Protein AF-A0A0D0CMT5-F1 (afdb_monomer_lite)

Secondary structure (DSSP, 8-state):
--------TTS----TTTTSTTS-PPPHHHHHHIIIIITTTHHHHHHHH---THHHHHHHHHHHHHHHHHHHHHHHHHHHHHHHHHHHHHHHH-HHHHHHHHHHHHHHHHHHHHHHHHHHHHHHHHHHHHHHHHHHHHHHHHHHHHHT-------S--SSSTTSS---TT-TTTSPPPTTHHHHHHHHHHHHHHHT-SS--HHHHHHHHHHHHHHHHHHHHHH-GGG--HHHHHHTTHHHHHHHH-SHHHH-SHHHHHHHHHHHHS--TT--SSHHHHHHHHHHHHHHHH-

pLDDT: mean 73.84, std 17.84, range [27.89, 95.69]

Organism: NCBI:txid930991

Sequence (291 aa):
LPSQFIIPGTCGKLPTDIGMPSGGPLTADQWLLLSTVYCPIIPQLWSQCLSSIESQQILTDQVKFISHQEADKTALTEKKAADAHALKIARAQGKEALAAKKAWIAQEKVTAAELKKAEKFRLNSAKQTEKARITAEKKALKAQATEQKWIPEIDDTIKDVQALEDMDGHEELKFTLHPDDPAHFLKLSSALRLLIKHTITDVDIEEADQLIRESCTGLIKLYGLSCIKPNHHYTTHTTTFVHNFGPLHDFWTFLFERLNKVLKLFKTNNHSGGELETTFFCEFHHMCQSS

Foldseek 3Di:
DPPPDDDPPPQDDADPQVPHPPPPDDALSNVVCCQAPVLLCVLVVVVVVPPDPVQPVLLVVVLVVLVVVVVVVVVVVVVVVVLVVCLVVLVVVHDVSNVVSVVVVVVVVVVVVVVVVVVVVVVVVVVVVVLVVVVVVVVVVVVVVVVPDDDDDDDDDDPPPVVVPPPDPDCSNPDRDNPCLSVLSNLQSQLSNQLQDPAHDPVSLVSSLVSLVVSVVVCCVRNNPVVDDVVSVVSNCSSVCCVVPNGCVRDPCSVVSVVVVVVVPDDCVPVDDCPVVVVVVVVVVVVVVVD

Structure (mmCIF, N/CA/C/O backbone):
data_AF-A0A0D0CMT5-F1
#
_entry.id   AF-A0A0D0CMT5-F1
#
loop_
_atom_site.group_PDB
_atom_site.id
_atom_site.type_symbol
_atom_site.label_atom_id
_atom_site.label_alt_id
_atom_site.label_comp_id
_atom_site.label_asym_id
_atom_site.label_entity_id
_atom_site.label_seq_id
_atom_site.pdbx_PDB_ins_code
_atom_site.Cartn_x
_atom_site.Cartn_y
_atom_site.Cartn_z
_atom_site.occupancy
_atom_site.B_iso_or_equiv
_atom_site.auth_seq_id
_atom_site.auth_comp_id
_atom_site.auth_asym_id
_atom_site.auth_atom_id
_atom_site.pdbx_PDB_model_num
ATOM 1 N N . LEU A 1 1 ? -11.422 27.860 18.873 1.00 30.39 1 LEU A N 1
ATOM 2 C CA . LEU A 1 1 ? -11.101 27.149 20.132 1.00 30.39 1 LEU A CA 1
ATOM 3 C C . LEU A 1 1 ? -10.468 25.823 19.743 1.00 30.39 1 LEU A C 1
ATOM 5 O O . LEU A 1 1 ? -11.126 25.102 19.000 1.00 30.39 1 LEU A O 1
ATOM 9 N N . PRO A 1 2 ? -9.217 25.522 20.126 1.00 36.66 2 PRO A N 1
ATOM 10 C CA . PRO A 1 2 ? -8.644 24.216 19.839 1.00 36.66 2 PRO A CA 1
ATOM 11 C C . PRO A 1 2 ? -9.431 23.197 20.662 1.00 36.66 2 PRO A C 1
ATOM 13 O O . PRO A 1 2 ? -9.386 23.205 21.890 1.00 36.66 2 PRO A O 1
ATOM 16 N N . SER A 1 3 ? -10.232 22.376 19.990 1.00 41.03 3 SER A N 1
ATOM 17 C CA . SER A 1 3 ? -10.863 21.218 20.608 1.00 41.03 3 SER A CA 1
ATOM 18 C C . SER A 1 3 ? -9.740 20.295 21.063 1.00 41.03 3 SER A C 1
ATOM 20 O O . SER A 1 3 ? -9.105 19.638 20.240 1.00 41.03 3 SER A O 1
ATOM 22 N N . GLN A 1 4 ? -9.445 20.314 22.361 1.00 48.53 4 GLN A N 1
ATOM 23 C CA . GLN A 1 4 ? -8.469 19.433 22.982 1.00 48.53 4 GLN A CA 1
ATOM 24 C C . GLN A 1 4 ? -8.944 17.999 22.729 1.00 48.53 4 GLN A C 1
ATOM 26 O O . GLN A 1 4 ? -9.945 17.553 23.287 1.00 48.53 4 GLN A O 1
ATOM 31 N N . PHE A 1 5 ? -8.301 17.317 21.785 1.00 58.53 5 PHE A N 1
ATOM 32 C CA . PHE A 1 5 ? -8.670 15.962 21.409 1.00 58.53 5 PHE A CA 1
ATOM 33 C C . PHE A 1 5 ? -8.221 15.017 22.523 1.00 58.53 5 PHE A C 1
ATOM 35 O O . PHE A 1 5 ? -7.027 14.795 22.723 1.00 58.53 5 PHE A O 1
ATOM 42 N N . ILE A 1 6 ? -9.184 14.499 23.282 1.00 60.84 6 ILE A N 1
ATOM 43 C CA . ILE A 1 6 ? -8.932 13.544 24.357 1.00 60.84 6 ILE A CA 1
ATOM 44 C C . ILE A 1 6 ? -9.143 12.149 23.784 1.00 60.84 6 ILE A C 1
ATOM 46 O O . ILE A 1 6 ? -10.266 11.747 23.485 1.00 60.84 6 ILE A O 1
ATOM 50 N N . ILE A 1 7 ? -8.050 11.405 23.639 1.00 61.12 7 ILE A N 1
ATOM 51 C CA . ILE A 1 7 ? -8.112 9.985 23.302 1.00 61.12 7 ILE A CA 1
ATOM 52 C C . ILE A 1 7 ? -8.673 9.246 24.520 1.00 61.12 7 ILE A C 1
ATOM 54 O O . ILE A 1 7 ? -8.128 9.411 25.617 1.00 61.12 7 ILE A O 1
ATOM 58 N N . PRO A 1 8 ? -9.731 8.431 24.366 1.00 62.81 8 PRO A N 1
ATOM 59 C CA . PRO A 1 8 ? -10.243 7.619 25.460 1.00 62.81 8 PRO A CA 1
ATOM 60 C C . PRO A 1 8 ? -9.129 6.756 26.060 1.00 62.81 8 PRO A C 1
ATOM 62 O O . PRO A 1 8 ? -8.397 6.092 25.329 1.00 62.81 8 PRO A O 1
ATOM 65 N N . GLY A 1 9 ? -9.011 6.719 27.391 1.00 59.00 9 GLY A N 1
ATOM 66 C CA . GLY A 1 9 ? -7.967 5.944 28.083 1.00 59.00 9 GLY A CA 1
ATOM 67 C C . GLY A 1 9 ? -8.040 4.426 27.858 1.00 59.00 9 GLY A C 1
ATOM 68 O O . GLY A 1 9 ? -7.128 3.703 28.248 1.00 59.00 9 GLY A O 1
ATOM 69 N N . THR A 1 10 ? -9.114 3.947 27.228 1.00 56.53 10 THR A N 1
ATOM 70 C CA . THR A 1 10 ? -9.311 2.561 26.789 1.00 56.53 10 THR A CA 1
ATOM 71 C C . THR A 1 10 ? -8.590 2.233 25.479 1.00 56.53 10 THR A C 1
ATOM 73 O O . THR A 1 10 ? -8.397 1.058 25.170 1.00 56.53 10 THR A O 1
ATOM 76 N N . CYS A 1 11 ? -8.179 3.239 24.704 1.00 59.47 11 CYS A N 1
ATOM 77 C CA . CYS A 1 11 ? -7.371 3.049 23.507 1.00 59.47 11 CYS A CA 1
ATOM 78 C C . CYS A 1 11 ? -5.892 2.879 23.883 1.00 59.47 11 CYS A C 1
ATOM 80 O O . CYS A 1 11 ? -5.384 3.522 24.804 1.00 59.47 11 CYS A O 1
ATOM 82 N N . GLY A 1 12 ? -5.174 2.031 23.140 1.00 65.56 12 GLY A N 1
ATOM 83 C CA . GLY A 1 12 ? -3.714 1.968 23.228 1.00 65.56 12 GLY A CA 1
ATOM 84 C C . GLY A 1 12 ? -3.063 3.317 22.892 1.00 65.56 12 GLY A C 1
ATOM 85 O O . GLY A 1 12 ? -3.720 4.247 22.427 1.00 65.56 12 GLY A O 1
ATOM 86 N N . LYS A 1 13 ? -1.748 3.431 23.102 1.00 74.12 13 LYS A N 1
ATOM 87 C CA . LYS A 1 13 ? -0.976 4.612 22.689 1.00 74.12 13 LYS A CA 1
ATOM 88 C C . LYS A 1 13 ? -0.156 4.296 21.443 1.00 74.12 13 LYS A C 1
ATOM 90 O O . LYS A 1 13 ? 0.452 3.227 21.347 1.00 74.12 13 LYS A O 1
ATOM 95 N N . LEU A 1 14 ? -0.129 5.238 20.505 1.00 77.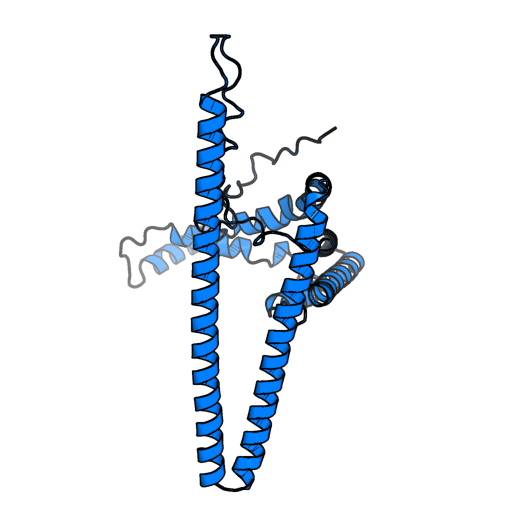06 14 LEU A N 1
ATOM 96 C CA . LEU A 1 14 ? 0.855 5.228 19.428 1.00 77.06 14 LEU A CA 1
ATOM 97 C C . LEU A 1 14 ? 2.257 5.505 20.007 1.00 77.06 14 LEU A C 1
ATOM 99 O O . LEU A 1 14 ? 2.364 6.310 20.936 1.00 77.06 14 LEU A O 1
ATOM 103 N N . PRO A 1 15 ? 3.319 4.851 19.498 1.00 76.62 15 PRO A N 1
ATOM 104 C CA . PRO A 1 15 ? 4.693 5.220 19.827 1.00 76.62 15 PRO A CA 1
ATOM 105 C C . PRO A 1 15 ? 4.954 6.700 19.540 1.00 76.62 15 PRO A C 1
ATOM 107 O O . PRO A 1 15 ? 4.352 7.282 18.639 1.00 76.62 15 PRO A O 1
ATOM 110 N N . THR A 1 16 ? 5.857 7.315 20.295 1.00 76.25 16 THR A N 1
ATOM 111 C CA . THR A 1 16 ? 6.243 8.720 20.083 1.00 76.25 16 THR A CA 1
ATOM 112 C C . THR A 1 16 ? 7.231 8.892 18.933 1.00 76.25 16 THR A C 1
ATOM 114 O O . THR A 1 16 ? 7.409 9.998 18.444 1.00 76.25 16 THR A O 1
ATOM 117 N N . ASP A 1 17 ? 7.862 7.809 18.488 1.00 72.12 17 ASP A N 1
ATOM 118 C CA . ASP A 1 17 ? 8.939 7.790 17.501 1.00 72.12 17 ASP A CA 1
ATOM 119 C C . ASP A 1 17 ? 8.539 7.073 16.199 1.00 72.12 17 ASP A C 1
ATOM 121 O O . ASP A 1 17 ? 9.367 6.479 15.505 1.00 72.12 17 ASP A O 1
ATOM 125 N N . ILE A 1 18 ? 7.253 7.151 15.833 1.00 69.12 18 ILE A N 1
ATOM 126 C CA . ILE A 1 18 ? 6.750 6.643 14.549 1.00 69.12 18 ILE A CA 1
ATOM 127 C C . ILE A 1 18 ? 7.511 7.304 13.400 1.00 69.12 18 ILE A C 1
ATOM 129 O O . ILE A 1 18 ? 7.552 8.524 13.284 1.00 69.12 18 ILE A O 1
ATOM 133 N N . GLY A 1 19 ? 8.078 6.480 12.519 1.00 61.22 19 GLY A N 1
ATOM 134 C CA . GLY A 1 19 ? 8.839 6.946 11.358 1.00 61.22 19 GLY A CA 1
ATOM 135 C C . GLY A 1 19 ? 10.316 7.226 11.647 1.00 61.22 19 GLY A C 1
ATOM 136 O O . GLY A 1 19 ? 11.089 7.363 10.698 1.00 61.22 19 GLY A O 1
ATOM 137 N N . MET A 1 20 ? 10.733 7.221 12.917 1.00 72.38 20 MET A N 1
ATOM 138 C CA . MET A 1 20 ? 12.142 7.302 13.292 1.00 72.38 20 MET A CA 1
ATOM 139 C C . MET A 1 20 ? 12.805 5.923 13.172 1.00 72.38 20 MET A C 1
ATOM 141 O O . MET A 1 20 ? 12.171 4.905 13.462 1.00 72.38 20 MET A O 1
ATOM 145 N N . PRO A 1 21 ? 14.102 5.846 12.816 1.00 60.09 21 PRO A N 1
ATOM 146 C CA . PRO A 1 21 ? 14.832 4.577 12.783 1.00 60.09 21 PRO A CA 1
ATOM 147 C C . PRO A 1 21 ? 14.813 3.803 14.115 1.00 60.09 21 PRO A C 1
ATOM 149 O O . PRO A 1 21 ? 14.982 2.586 14.103 1.00 60.09 21 PRO A O 1
ATOM 152 N N . SER A 1 22 ? 14.604 4.491 15.245 1.00 65.50 22 SER A N 1
ATOM 153 C CA . SER A 1 22 ? 14.534 3.908 16.591 1.00 65.50 22 SER A CA 1
ATOM 154 C C . SER A 1 22 ? 13.212 3.206 16.912 1.00 65.50 22 SER A C 1
ATOM 156 O O . SER A 1 22 ? 13.223 2.267 17.704 1.00 65.50 22 SER A O 1
ATOM 158 N N . GLY A 1 23 ? 12.096 3.624 16.302 1.00 64.62 23 GLY A N 1
ATOM 159 C CA . GLY A 1 23 ? 10.750 3.222 16.738 1.00 64.62 23 GLY A CA 1
ATOM 160 C C . GLY A 1 23 ? 10.316 1.829 16.312 1.00 64.62 23 GLY A C 1
ATOM 161 O O . GLY A 1 23 ? 9.333 1.293 16.823 1.00 64.62 23 GLY A O 1
ATOM 162 N N . GLY A 1 24 ? 11.061 1.209 15.394 1.00 71.81 24 GLY A N 1
ATOM 163 C CA . GLY A 1 24 ? 10.704 -0.090 14.839 1.00 71.81 24 GLY A CA 1
ATOM 164 C C . GLY A 1 24 ? 9.361 -0.075 14.084 1.00 71.81 24 GLY A C 1
ATOM 165 O O . GLY A 1 24 ? 8.760 0.975 13.848 1.00 71.81 24 GLY A O 1
ATOM 166 N N . PRO A 1 25 ? 8.891 -1.244 13.623 1.00 76.75 25 PRO A N 1
ATOM 167 C CA . PRO A 1 25 ? 7.607 -1.357 12.944 1.00 76.75 25 PRO A CA 1
ATOM 168 C C . PRO A 1 25 ? 6.435 -1.283 13.934 1.00 76.75 25 PRO A C 1
ATOM 170 O O . PRO A 1 25 ? 6.489 -1.844 15.028 1.00 76.75 25 PRO A O 1
ATOM 173 N N . LEU A 1 26 ? 5.336 -0.656 13.508 1.00 79.88 26 LEU A N 1
ATOM 174 C CA . LEU A 1 26 ? 4.090 -0.634 14.272 1.00 79.88 26 LEU A CA 1
ATOM 175 C C . LEU A 1 26 ? 3.505 -2.046 14.422 1.00 79.88 26 LEU A C 1
ATOM 177 O O . LEU A 1 26 ? 3.450 -2.827 13.470 1.00 79.88 26 LEU A O 1
ATOM 181 N N . THR A 1 27 ? 3.016 -2.348 15.621 1.00 80.19 27 THR A N 1
ATOM 182 C CA . THR A 1 27 ? 2.239 -3.562 15.911 1.00 80.19 27 THR A CA 1
ATOM 183 C C . THR A 1 27 ? 0.834 -3.491 15.304 1.00 80.19 27 THR A C 1
ATOM 185 O O . THR A 1 27 ? 0.353 -2.413 14.962 1.00 80.19 27 THR A O 1
ATOM 188 N N . ALA A 1 28 ? 0.146 -4.633 15.204 1.00 79.12 28 ALA A N 1
ATOM 189 C CA . ALA A 1 28 ? -1.215 -4.707 14.668 1.00 79.12 28 ALA A CA 1
ATOM 190 C C . ALA A 1 28 ? -2.192 -3.758 15.394 1.00 79.12 28 ALA A C 1
ATOM 192 O O . ALA A 1 28 ? -2.876 -2.976 14.742 1.00 79.12 28 ALA A O 1
ATOM 193 N N . ASP A 1 29 ? -2.187 -3.734 16.730 1.00 78.44 29 ASP A N 1
ATOM 194 C CA . ASP A 1 29 ? -3.050 -2.833 17.511 1.00 78.44 29 ASP A CA 1
ATOM 195 C C . ASP A 1 29 ? -2.719 -1.347 17.268 1.00 78.44 29 ASP A C 1
ATOM 197 O O . ASP A 1 29 ? -3.611 -0.500 17.232 1.00 78.44 29 ASP A O 1
ATOM 201 N N . GLN A 1 30 ? -1.440 -1.016 17.056 1.00 83.38 30 GLN A N 1
ATOM 202 C CA . GLN A 1 30 ? -1.013 0.352 16.743 1.00 83.38 30 GLN A CA 1
ATOM 203 C C . GLN A 1 30 ? -1.404 0.759 15.320 1.00 83.38 30 GLN A C 1
ATOM 205 O O . GLN A 1 30 ? -1.839 1.888 15.115 1.00 83.38 30 GLN A O 1
ATOM 210 N N . TRP A 1 31 ? -1.307 -0.151 14.347 1.00 83.06 31 TRP A N 1
ATOM 211 C CA . TRP A 1 31 ? -1.830 0.065 12.997 1.00 83.06 31 TRP A CA 1
ATOM 212 C C . TRP A 1 31 ? -3.342 0.279 13.010 1.00 83.06 31 TRP A C 1
ATOM 214 O O . TRP A 1 31 ? -3.833 1.214 12.376 1.00 83.06 31 TRP A O 1
ATOM 224 N N . LEU A 1 32 ? -4.074 -0.538 13.770 1.00 82.88 32 LEU A N 1
ATOM 225 C CA . LEU A 1 32 ? -5.517 -0.402 13.920 1.00 82.88 32 LEU A CA 1
ATOM 226 C C . LEU A 1 32 ? -5.877 0.969 14.497 1.00 82.88 32 LEU A C 1
ATOM 228 O O . LEU A 1 32 ? -6.707 1.679 13.931 1.00 82.88 32 LEU A O 1
ATOM 232 N N . LEU A 1 33 ? -5.201 1.375 15.570 1.00 83.56 33 LEU A N 1
ATOM 233 C CA . LEU A 1 33 ? -5.401 2.668 16.212 1.00 83.56 33 LEU A CA 1
ATOM 234 C C . LEU A 1 33 ? -5.063 3.838 15.275 1.00 83.56 33 LEU A C 1
ATOM 236 O O . LEU A 1 33 ? -5.852 4.775 15.148 1.00 83.56 33 LEU A O 1
ATOM 240 N N . LEU A 1 34 ? -3.921 3.772 14.586 1.00 81.75 34 LEU A N 1
ATOM 241 C CA . LEU A 1 34 ? -3.517 4.775 13.602 1.00 81.75 34 LEU A CA 1
ATOM 242 C C . LEU A 1 34 ? -4.586 4.921 12.514 1.00 81.75 34 LEU A C 1
ATOM 244 O O . LEU A 1 34 ? -4.980 6.034 12.183 1.00 81.75 34 LEU A O 1
ATOM 248 N N . SER A 1 35 ? -5.080 3.799 11.993 1.00 78.56 35 SER A N 1
ATOM 249 C CA . SER A 1 35 ? -6.031 3.764 10.882 1.00 78.56 35 SER A CA 1
ATOM 250 C C . SER A 1 35 ? -7.441 4.233 11.272 1.00 78.56 35 SER A C 1
ATOM 252 O O . SER A 1 35 ? -8.059 4.991 10.531 1.00 78.56 35 SER A O 1
ATOM 254 N N . THR A 1 36 ? -7.941 3.856 12.450 1.00 79.31 36 THR A N 1
ATOM 255 C CA . THR A 1 36 ? -9.340 4.109 12.846 1.00 79.31 36 THR A CA 1
ATOM 256 C C . THR A 1 36 ? -9.529 5.396 13.641 1.00 79.31 36 THR A C 1
ATOM 258 O O . THR A 1 36 ? -10.568 6.038 13.511 1.00 79.31 36 THR A O 1
ATOM 261 N N . VAL A 1 37 ? -8.535 5.801 14.439 1.00 77.69 37 VAL A N 1
ATOM 262 C CA . VAL A 1 37 ? -8.644 6.962 15.336 1.00 77.69 37 VAL A CA 1
ATOM 263 C C . VAL A 1 37 ? -7.892 8.165 14.784 1.00 77.69 37 VAL A C 1
ATOM 265 O O . VAL A 1 37 ? -8.456 9.250 14.709 1.00 77.69 37 VAL A O 1
ATOM 268 N N . TYR A 1 38 ? -6.639 7.994 14.359 1.00 74.56 38 TYR A N 1
ATOM 269 C CA . TYR A 1 38 ? -5.782 9.130 13.997 1.00 74.56 38 TYR A CA 1
ATOM 270 C C . TYR A 1 38 ? -5.887 9.538 12.522 1.00 74.56 38 TYR A C 1
ATOM 272 O O . TYR A 1 38 ? -5.882 10.729 12.220 1.00 74.56 38 TYR A O 1
ATOM 280 N N . CYS A 1 39 ? -6.026 8.583 11.599 1.00 74.19 39 CYS A N 1
ATOM 281 C CA . CYS A 1 39 ? -6.140 8.834 10.157 1.00 74.19 39 CYS A CA 1
ATOM 282 C C . CYS A 1 39 ? -7.268 9.829 9.790 1.00 74.19 39 CYS A C 1
ATOM 284 O O . CYS A 1 39 ? -7.035 10.707 8.956 1.00 74.19 39 CYS A O 1
ATOM 286 N N . PRO A 1 40 ? -8.452 9.792 10.441 1.00 67.69 40 PRO A N 1
ATOM 287 C CA . PRO A 1 40 ? -9.502 10.805 10.271 1.00 67.69 40 PRO A CA 1
ATOM 288 C C . PRO A 1 40 ? -9.153 12.221 10.755 1.00 67.69 40 PRO A C 1
ATOM 290 O O . PRO A 1 40 ? -9.767 13.186 10.308 1.00 67.69 40 PRO A O 1
ATOM 293 N N . ILE A 1 41 ? -8.212 12.344 11.694 1.00 67.62 41 ILE A N 1
ATOM 294 C CA . ILE A 1 41 ? -7.923 13.580 12.440 1.00 67.62 41 ILE A CA 1
ATOM 295 C C . ILE A 1 41 ? -6.719 14.313 11.857 1.00 67.62 41 ILE A C 1
ATOM 297 O O . ILE A 1 41 ? -6.699 15.541 11.831 1.00 67.62 41 ILE A O 1
ATOM 301 N N . ILE A 1 42 ? -5.732 13.567 11.353 1.00 66.56 42 ILE A N 1
ATOM 302 C CA . ILE A 1 42 ? -4.509 14.103 10.736 1.00 66.56 42 ILE A CA 1
ATOM 303 C C . ILE A 1 42 ? -4.803 15.255 9.754 1.00 66.56 42 ILE A C 1
ATOM 305 O O . ILE A 1 42 ? -4.150 16.292 9.864 1.00 66.56 42 ILE A O 1
ATOM 309 N N . PRO A 1 43 ? -5.818 15.178 8.875 1.00 57.06 43 PRO A N 1
ATOM 310 C CA . PRO A 1 43 ? -6.154 16.297 8.000 1.00 57.06 43 PRO A CA 1
ATOM 311 C C . PRO A 1 43 ? -6.611 17.590 8.688 1.00 57.06 43 PRO A C 1
ATOM 313 O O . PRO A 1 43 ? -6.348 18.676 8.180 1.00 57.06 43 PRO A O 1
ATOM 316 N N . GLN A 1 44 ? -7.296 17.489 9.832 1.00 54.81 44 GLN A N 1
ATOM 317 C CA . GLN A 1 44 ? -7.784 18.643 10.603 1.00 54.81 44 GLN A CA 1
ATOM 318 C C . GLN A 1 44 ? -6.643 19.359 11.334 1.00 54.81 44 GLN A C 1
ATOM 320 O O . GLN A 1 44 ? -6.693 20.569 11.546 1.00 54.81 44 GLN A O 1
ATOM 325 N N . LEU A 1 45 ? -5.607 18.608 11.710 1.00 55.56 45 LEU A N 1
ATOM 326 C CA . LEU A 1 45 ? -4.379 19.147 12.292 1.00 55.56 45 LEU A CA 1
ATOM 327 C C . LEU A 1 45 ? -3.479 19.761 11.210 1.00 55.56 45 LEU A C 1
ATOM 329 O O . LEU A 1 45 ? -2.812 20.764 11.449 1.00 55.56 45 LEU A O 1
ATOM 333 N N . TRP A 1 46 ? -3.517 19.215 9.991 1.00 56.81 46 TRP A N 1
ATOM 334 C CA . TRP A 1 46 ? -2.656 19.632 8.886 1.00 56.81 46 TRP A CA 1
ATOM 335 C C . TRP A 1 46 ? -2.869 21.087 8.436 1.00 56.81 46 TRP A C 1
ATOM 337 O O . TRP A 1 46 ? -1.903 21.790 8.139 1.00 56.81 46 TRP A O 1
ATOM 347 N N . SER A 1 47 ? -4.110 21.588 8.441 1.00 52.38 47 SER A N 1
ATOM 348 C CA . SER A 1 47 ? -4.403 22.982 8.066 1.00 52.38 47 SER A CA 1
ATOM 349 C C . SER A 1 47 ? -3.755 24.017 8.996 1.00 52.38 47 SER A C 1
ATOM 351 O O . SER A 1 47 ? -3.641 25.180 8.624 1.00 52.38 47 SER A O 1
ATOM 353 N N . GLN A 1 48 ? -3.341 23.608 10.200 1.00 53.03 48 GLN A N 1
ATOM 354 C CA . GLN A 1 48 ? -2.693 24.472 11.190 1.00 53.03 48 GLN A CA 1
ATOM 355 C C . GLN A 1 48 ? -1.163 24.500 11.035 1.00 53.03 48 GLN A C 1
ATOM 357 O O . GLN A 1 48 ? -0.531 25.451 11.480 1.00 53.03 48 GLN A O 1
ATOM 362 N N . CYS A 1 49 ? -0.563 23.495 10.383 1.00 48.28 49 CYS A N 1
ATOM 363 C CA . CYS A 1 49 ? 0.893 23.369 10.237 1.00 48.28 49 CYS A CA 1
ATOM 364 C C . CYS A 1 49 ? 1.464 24.026 8.965 1.00 48.28 49 CYS A C 1
ATOM 366 O O . CYS A 1 49 ? 2.668 24.244 8.891 1.00 48.28 49 CYS A O 1
ATOM 368 N N . LEU A 1 50 ? 0.636 24.358 7.967 1.00 52.56 50 LEU A N 1
ATOM 369 C CA . LEU A 1 50 ? 1.086 24.897 6.668 1.00 52.56 50 LEU A CA 1
ATOM 370 C C . LEU A 1 50 ? 1.232 26.434 6.609 1.00 52.56 50 LEU A C 1
ATOM 372 O O . LEU A 1 50 ? 1.509 26.983 5.544 1.00 52.56 50 LEU A O 1
ATOM 376 N N . SER A 1 51 ? 1.037 27.168 7.707 1.00 47.53 51 SER A N 1
ATOM 377 C CA . SER A 1 51 ? 0.919 28.636 7.677 1.00 47.53 51 SER A CA 1
ATOM 378 C C . SER A 1 51 ? 2.246 29.421 7.685 1.00 47.53 51 SER A C 1
ATOM 380 O O . SER A 1 51 ? 2.280 30.520 8.234 1.00 47.53 51 SER A O 1
ATOM 382 N N . SER A 1 52 ? 3.335 28.918 7.085 1.00 51.66 52 SER A N 1
ATOM 383 C CA . SER A 1 52 ? 4.593 29.684 6.966 1.00 51.66 52 SER A CA 1
ATOM 384 C C . SER A 1 52 ? 5.143 29.721 5.538 1.00 51.66 52 SER A C 1
ATOM 386 O O . SER A 1 52 ? 5.228 28.701 4.854 1.00 51.66 52 SER A O 1
ATOM 388 N N . ILE A 1 53 ? 5.538 30.921 5.107 1.00 45.44 53 ILE A N 1
ATOM 389 C CA . ILE A 1 53 ? 6.029 31.303 3.770 1.00 45.44 53 ILE A CA 1
ATOM 390 C C . ILE A 1 53 ? 7.307 30.539 3.356 1.00 45.44 53 ILE A C 1
ATOM 392 O O . ILE A 1 53 ? 7.538 30.347 2.163 1.00 45.44 53 ILE A O 1
ATOM 396 N N . GLU A 1 54 ? 8.072 29.997 4.311 1.00 52.25 54 GLU A N 1
ATOM 397 C CA . GLU A 1 54 ? 9.197 29.070 4.065 1.00 52.25 54 GLU A CA 1
ATOM 398 C C . GLU A 1 54 ? 8.778 27.781 3.333 1.00 52.25 54 GLU A C 1
ATOM 400 O O . GLU A 1 54 ? 9.580 27.156 2.640 1.00 52.25 54 GLU A O 1
ATOM 405 N N . SER A 1 55 ? 7.493 27.421 3.398 1.00 54.25 55 SER A N 1
ATOM 406 C CA . SER A 1 55 ? 6.964 26.203 2.786 1.00 54.25 55 SER A CA 1
ATOM 407 C C . SER A 1 55 ? 7.013 26.240 1.252 1.00 54.25 55 SER A C 1
ATOM 409 O O . SER A 1 55 ? 7.283 25.222 0.631 1.00 54.25 55 SER A O 1
ATOM 411 N N . GLN A 1 56 ? 6.809 27.388 0.594 1.00 52.41 56 GLN A N 1
ATOM 412 C CA . GLN A 1 56 ? 6.640 27.441 -0.874 1.00 52.41 56 GLN A CA 1
ATOM 413 C C . GLN A 1 56 ? 7.908 27.082 -1.669 1.00 52.41 56 GLN A C 1
ATOM 415 O O . GLN A 1 56 ? 7.828 26.385 -2.686 1.00 52.41 56 GLN A O 1
ATOM 420 N N . GLN A 1 57 ? 9.082 27.518 -1.204 1.00 56.31 57 GLN A N 1
ATOM 421 C CA . GLN A 1 57 ? 10.356 27.209 -1.862 1.00 56.31 57 GLN A CA 1
ATOM 422 C C . GLN A 1 57 ? 10.709 25.725 -1.704 1.00 56.31 57 GLN A C 1
ATOM 424 O O . GLN A 1 57 ? 11.059 25.062 -2.680 1.00 56.31 57 GLN A O 1
ATOM 429 N N . ILE A 1 58 ? 10.517 25.186 -0.496 1.00 56.59 58 ILE A N 1
ATOM 430 C CA . ILE A 1 58 ? 10.746 23.771 -0.187 1.00 56.59 58 ILE A CA 1
ATOM 431 C C . ILE A 1 58 ? 9.822 22.884 -1.039 1.00 56.59 58 ILE A C 1
ATOM 433 O O . ILE A 1 58 ? 10.281 21.913 -1.640 1.00 56.59 58 ILE A O 1
ATOM 437 N N . LEU A 1 59 ? 8.543 23.253 -1.169 1.00 55.09 59 LEU A N 1
ATOM 438 C CA . LEU A 1 59 ? 7.572 22.543 -2.012 1.00 55.09 59 LEU A CA 1
ATOM 439 C C . LEU A 1 59 ? 7.991 22.555 -3.494 1.00 55.09 59 LEU A C 1
ATOM 441 O O . LEU A 1 59 ? 7.921 21.532 -4.173 1.00 55.09 59 LEU A O 1
ATOM 445 N N . THR A 1 60 ? 8.486 23.690 -3.997 1.00 60.06 60 THR A N 1
ATOM 446 C CA . THR A 1 60 ? 8.930 23.831 -5.395 1.00 60.06 60 THR A CA 1
ATOM 447 C C . THR A 1 60 ? 10.157 22.969 -5.699 1.00 60.06 60 THR A C 1
ATOM 449 O O . THR A 1 60 ? 10.235 22.331 -6.753 1.00 60.06 60 THR A O 1
ATOM 452 N N . ASP A 1 61 ? 11.122 22.921 -4.784 1.00 63.28 61 ASP A N 1
ATOM 453 C CA . ASP A 1 61 ? 12.335 22.126 -4.966 1.00 63.28 61 ASP A CA 1
ATOM 454 C C . ASP A 1 61 ? 12.063 20.619 -4.853 1.00 63.28 61 ASP A C 1
ATOM 456 O O . ASP A 1 61 ? 12.699 19.817 -5.543 1.00 63.28 61 ASP A O 1
ATOM 460 N N . GLN A 1 62 ? 11.037 20.223 -4.100 1.00 61.16 62 GLN A N 1
ATOM 461 C CA . GLN A 1 62 ? 10.561 18.845 -4.086 1.00 61.16 62 GLN A CA 1
ATOM 462 C C . GLN A 1 62 ? 9.843 18.418 -5.359 1.00 61.16 62 GLN A C 1
ATOM 464 O O . GLN A 1 62 ? 10.122 17.330 -5.860 1.00 61.16 62 GLN A O 1
ATOM 469 N N . VAL A 1 63 ? 8.970 19.257 -5.920 1.00 64.94 63 VAL A N 1
ATOM 470 C CA . VAL A 1 63 ? 8.328 18.966 -7.214 1.00 64.94 63 VAL A CA 1
ATOM 471 C C . VAL A 1 63 ? 9.394 18.727 -8.290 1.00 64.94 63 VAL A C 1
ATOM 473 O O . VAL A 1 63 ? 9.313 17.757 -9.046 1.00 64.94 63 VAL A O 1
ATOM 476 N N . LYS A 1 64 ? 10.461 19.540 -8.308 1.00 68.94 64 LYS A N 1
ATOM 477 C CA . LYS A 1 64 ? 11.615 19.329 -9.201 1.00 68.94 64 LYS A CA 1
ATOM 478 C C . LYS A 1 64 ? 12.340 18.013 -8.916 1.00 68.94 64 LYS A C 1
ATOM 480 O O . LYS A 1 64 ? 12.699 17.303 -9.854 1.00 68.94 64 LYS A O 1
ATOM 485 N N . PHE A 1 65 ? 12.555 17.674 -7.644 1.00 68.00 65 PHE A N 1
ATOM 486 C CA . PHE A 1 65 ? 13.199 16.419 -7.253 1.00 68.00 65 PHE A CA 1
ATOM 487 C C . PHE A 1 65 ? 12.392 15.189 -7.692 1.00 68.00 65 PHE A C 1
ATOM 489 O O . PHE A 1 65 ? 12.961 14.246 -8.245 1.00 68.00 65 PHE A O 1
ATOM 496 N N . ILE A 1 66 ? 11.073 15.206 -7.486 1.00 65.19 66 ILE A N 1
ATOM 497 C CA . ILE A 1 66 ? 10.166 14.130 -7.897 1.00 65.19 66 ILE A CA 1
ATOM 498 C C . ILE A 1 66 ? 10.177 13.991 -9.423 1.00 65.19 66 ILE A C 1
ATOM 500 O O . ILE A 1 66 ? 10.398 12.891 -9.929 1.00 65.19 66 ILE A O 1
ATOM 504 N N . SER A 1 67 ? 10.063 15.105 -10.151 1.00 69.44 67 SER A N 1
ATOM 505 C CA . SER A 1 67 ? 10.130 15.122 -11.617 1.00 69.44 67 SER A CA 1
ATOM 506 C C . SER A 1 67 ? 11.451 14.548 -12.150 1.00 69.44 67 SER A C 1
ATOM 508 O O . SER A 1 67 ? 11.453 13.735 -13.075 1.00 69.44 67 SER A O 1
ATOM 510 N N . HIS A 1 68 ? 12.584 14.893 -11.529 1.00 72.50 68 HIS A N 1
ATOM 511 C CA . HIS A 1 68 ? 13.884 14.337 -11.906 1.00 72.50 68 HIS A CA 1
ATOM 512 C C . HIS A 1 68 ? 13.970 12.829 -11.626 1.00 72.50 68 HIS A C 1
ATOM 514 O O . HIS A 1 68 ? 14.445 12.060 -12.461 1.00 72.50 68 HIS A O 1
ATOM 520 N N . GLN A 1 69 ? 13.445 12.381 -10.480 1.00 70.56 69 GLN A N 1
ATOM 521 C CA . GLN A 1 69 ? 13.392 10.962 -10.135 1.00 70.56 69 GLN A CA 1
ATOM 522 C C . GLN A 1 69 ? 12.518 10.160 -11.117 1.00 70.56 69 GLN A C 1
ATOM 524 O O . GLN A 1 69 ? 12.844 9.017 -11.449 1.00 70.56 69 GLN A O 1
ATOM 529 N N . GLU A 1 70 ? 11.408 10.730 -11.580 1.00 69.56 70 GLU A N 1
ATOM 530 C CA . GLU A 1 70 ? 10.557 10.122 -12.604 1.00 69.56 70 GLU A CA 1
ATOM 531 C C . GLU A 1 70 ? 11.245 10.040 -13.963 1.00 69.56 70 GLU A C 1
ATOM 533 O O . GLU A 1 70 ? 11.177 8.990 -14.609 1.00 69.56 70 GLU A O 1
ATOM 538 N N . ALA A 1 71 ? 11.940 11.099 -14.382 1.00 78.00 71 ALA A N 1
ATOM 539 C CA . ALA A 1 71 ? 12.713 11.102 -15.619 1.00 78.00 71 ALA A CA 1
ATOM 540 C C . ALA A 1 71 ? 13.791 10.006 -15.600 1.00 78.00 71 ALA A C 1
ATOM 542 O O . ALA A 1 71 ? 13.886 9.214 -16.538 1.00 78.00 71 ALA A O 1
ATOM 543 N N . ASP A 1 72 ? 14.522 9.872 -14.490 1.00 78.69 72 ASP A N 1
ATOM 544 C CA . ASP A 1 72 ? 15.525 8.819 -14.297 1.00 78.69 72 ASP A CA 1
ATOM 545 C C . ASP A 1 72 ? 14.927 7.410 -14.375 1.00 78.69 72 ASP A C 1
ATOM 547 O O . ASP A 1 72 ? 15.505 6.493 -14.972 1.00 78.69 72 ASP A O 1
ATOM 551 N N . LYS A 1 73 ? 13.759 7.212 -13.754 1.00 74.88 73 LYS A N 1
ATOM 552 C CA . LYS A 1 73 ? 13.049 5.928 -13.778 1.00 74.88 73 LYS A CA 1
ATOM 553 C C . LYS A 1 73 ? 12.532 5.599 -15.178 1.00 74.88 73 LYS A C 1
ATOM 555 O O . LYS A 1 73 ? 12.660 4.448 -15.594 1.00 74.88 73 LYS A O 1
ATOM 560 N N . THR A 1 74 ? 12.007 6.589 -15.894 1.00 78.06 74 THR A N 1
ATOM 561 C CA . THR A 1 74 ? 11.484 6.445 -17.261 1.00 78.06 74 THR A CA 1
ATOM 562 C C . THR A 1 74 ? 12.611 6.152 -18.250 1.00 78.06 74 THR A C 1
ATOM 564 O O . THR A 1 74 ? 12.545 5.183 -19.003 1.00 78.06 74 THR A O 1
ATOM 567 N N . ALA A 1 75 ? 13.726 6.879 -18.161 1.00 84.88 75 ALA A N 1
ATOM 568 C CA . ALA A 1 75 ? 14.918 6.599 -18.955 1.00 84.88 75 ALA A CA 1
ATOM 569 C C . ALA A 1 75 ? 15.462 5.184 -18.688 1.00 84.88 75 ALA A C 1
ATOM 571 O O . ALA A 1 75 ? 15.913 4.490 -19.602 1.00 84.88 75 ALA A O 1
ATOM 572 N N . LEU A 1 76 ? 15.393 4.703 -17.439 1.00 85.56 76 LEU A N 1
ATOM 573 C CA . LEU A 1 76 ? 15.806 3.341 -17.101 1.00 85.56 76 LEU A CA 1
ATOM 574 C C . LEU A 1 76 ? 14.882 2.274 -17.708 1.00 85.56 76 LEU A C 1
ATOM 576 O O . LEU A 1 76 ? 15.375 1.226 -18.137 1.00 85.56 76 LEU A O 1
ATOM 580 N N . THR A 1 77 ? 13.563 2.485 -17.723 1.00 84.50 77 THR A N 1
ATOM 581 C CA . THR A 1 77 ? 12.618 1.540 -18.339 1.00 84.50 77 THR A CA 1
ATOM 582 C C . THR A 1 77 ? 12.757 1.522 -19.857 1.00 84.50 77 THR A C 1
ATOM 584 O O . THR A 1 77 ? 12.824 0.437 -20.437 1.00 84.50 77 THR A O 1
ATOM 587 N N . GLU A 1 78 ? 12.902 2.684 -20.489 1.00 89.62 78 GLU A N 1
ATOM 588 C CA . GLU A 1 78 ? 13.169 2.811 -21.926 1.00 89.62 78 GLU A CA 1
ATOM 589 C C . GLU A 1 78 ? 14.488 2.148 -22.316 1.00 89.62 78 GLU A C 1
ATOM 591 O O . GLU A 1 78 ? 14.522 1.339 -23.243 1.00 89.62 78 GLU A O 1
ATOM 596 N N . LYS A 1 79 ? 15.561 2.387 -21.551 1.00 88.94 79 LYS A N 1
ATOM 597 C CA . LYS A 1 79 ? 16.854 1.728 -21.773 1.00 88.94 79 LYS A CA 1
ATOM 598 C C . LYS A 1 79 ? 16.742 0.209 -21.665 1.00 88.94 79 LYS A C 1
ATOM 600 O O . LYS A 1 79 ? 17.272 -0.503 -22.510 1.00 88.94 79 LYS A O 1
ATOM 605 N N . LYS A 1 80 ? 16.008 -0.313 -20.676 1.00 89.38 80 LYS A N 1
ATOM 606 C CA . LYS A 1 80 ? 15.758 -1.762 -20.554 1.00 89.38 80 LYS A CA 1
ATOM 607 C C . LYS A 1 80 ? 14.978 -2.318 -21.748 1.00 89.38 80 LYS A C 1
ATOM 609 O O . LYS A 1 80 ? 15.280 -3.422 -22.200 1.00 89.38 80 LYS A O 1
ATOM 614 N N . ALA A 1 81 ? 13.991 -1.581 -22.254 1.00 91.31 81 ALA A N 1
ATOM 615 C CA . ALA A 1 81 ? 13.232 -1.975 -23.436 1.00 91.31 81 ALA A CA 1
ATOM 616 C C . ALA A 1 81 ? 14.108 -1.959 -24.702 1.00 91.31 81 ALA A C 1
ATOM 618 O O . ALA A 1 81 ? 14.082 -2.919 -25.475 1.00 91.31 81 ALA A O 1
ATOM 619 N N . ALA A 1 82 ? 14.939 -0.928 -24.872 1.00 91.75 82 ALA A N 1
ATOM 620 C CA . ALA A 1 82 ? 15.902 -0.813 -25.964 1.00 91.75 82 ALA A CA 1
ATOM 621 C C . ALA A 1 82 ? 16.957 -1.930 -25.918 1.00 91.75 82 ALA A C 1
ATOM 623 O O . ALA A 1 82 ? 17.206 -2.578 -26.934 1.00 91.75 82 ALA A O 1
ATOM 624 N N . ASP A 1 83 ? 17.505 -2.230 -24.737 1.00 91.12 83 ASP A N 1
ATOM 625 C CA . ASP A 1 83 ? 18.422 -3.351 -24.508 1.00 91.12 83 ASP A CA 1
ATOM 626 C C . ASP A 1 83 ? 17.769 -4.687 -24.887 1.00 91.12 83 ASP A C 1
ATOM 628 O O . ASP A 1 83 ? 18.362 -5.505 -25.592 1.00 91.12 83 ASP A O 1
ATOM 632 N N . ALA A 1 84 ? 16.524 -4.911 -24.454 1.00 92.38 84 ALA A N 1
ATOM 633 C CA . ALA A 1 84 ? 15.774 -6.120 -24.778 1.00 92.38 84 ALA A CA 1
ATOM 634 C C . ALA A 1 84 ? 15.509 -6.245 -26.288 1.00 92.38 84 ALA A C 1
ATOM 636 O O . ALA A 1 84 ? 15.633 -7.336 -26.849 1.00 92.38 84 ALA A O 1
ATOM 637 N N . HIS A 1 85 ? 15.179 -5.140 -26.957 1.00 92.56 85 HIS A N 1
ATOM 638 C CA . HIS A 1 85 ? 14.993 -5.094 -28.405 1.00 92.56 85 HIS A CA 1
ATOM 639 C C . HIS A 1 85 ? 16.305 -5.368 -29.156 1.00 92.56 85 HIS A C 1
ATOM 641 O O . HIS A 1 85 ? 16.351 -6.220 -30.045 1.00 92.56 85 HIS A O 1
ATOM 647 N N . ALA A 1 86 ? 17.402 -4.734 -28.744 1.00 90.69 86 ALA A N 1
ATOM 648 C CA . ALA A 1 86 ? 18.716 -4.936 -29.340 1.00 90.69 86 ALA A CA 1
ATOM 649 C C . ALA A 1 86 ? 19.220 -6.380 -29.168 1.00 90.69 86 ALA A C 1
ATOM 651 O O . ALA A 1 86 ? 19.811 -6.945 -30.087 1.00 90.69 86 ALA A O 1
ATOM 652 N N . LEU A 1 87 ? 18.933 -7.015 -28.026 1.00 92.31 87 LEU A N 1
ATOM 653 C CA . LEU A 1 87 ? 19.227 -8.432 -27.800 1.00 92.31 87 LEU A CA 1
ATOM 654 C C . LEU A 1 87 ? 18.409 -9.359 -28.712 1.00 92.31 87 LEU A C 1
ATOM 656 O O . LEU A 1 87 ? 18.929 -10.392 -29.137 1.00 92.31 87 LEU A O 1
ATOM 660 N N . LYS A 1 88 ? 17.156 -9.011 -29.039 1.00 93.00 88 LYS A N 1
ATOM 661 C CA . LYS A 1 88 ? 16.342 -9.770 -30.007 1.00 93.00 88 LYS A CA 1
ATOM 662 C C . LYS A 1 88 ? 16.929 -9.691 -31.418 1.00 93.00 88 LYS A C 1
ATOM 664 O O . LYS A 1 88 ? 17.057 -10.730 -32.060 1.00 93.00 88 LYS A O 1
ATOM 669 N N . ILE A 1 89 ? 17.342 -8.501 -31.863 1.00 92.88 89 ILE A N 1
ATOM 670 C CA . ILE A 1 89 ? 18.000 -8.312 -33.168 1.00 92.88 89 ILE A CA 1
ATOM 671 C C . ILE A 1 89 ? 19.311 -9.106 -33.228 1.00 92.88 89 ILE A C 1
ATOM 673 O O . ILE A 1 89 ? 19.517 -9.891 -34.150 1.00 92.88 89 ILE A O 1
ATOM 677 N N . ALA A 1 90 ? 20.164 -8.973 -32.210 1.00 90.75 90 ALA A N 1
ATOM 678 C CA . ALA A 1 90 ? 21.443 -9.680 -32.154 1.00 90.75 90 ALA A CA 1
ATOM 679 C C . ALA A 1 90 ? 21.267 -11.209 -32.138 1.00 90.75 90 ALA A C 1
ATOM 681 O O . ALA A 1 90 ? 22.055 -11.935 -32.737 1.00 90.75 90 ALA A O 1
ATOM 682 N N . ARG A 1 91 ? 20.197 -11.718 -31.506 1.00 92.50 91 ARG A N 1
ATOM 683 C CA . ARG A 1 91 ? 19.856 -13.148 -31.525 1.00 92.50 91 ARG A CA 1
ATOM 684 C C . ARG A 1 91 ? 19.516 -13.652 -32.930 1.00 92.50 91 ARG A C 1
ATOM 686 O O . ARG A 1 91 ? 19.862 -14.789 -33.238 1.00 92.50 91 ARG A O 1
ATOM 693 N N . ALA A 1 92 ? 18.869 -12.835 -33.761 1.00 92.19 92 ALA A N 1
ATOM 694 C CA . ALA A 1 92 ? 18.562 -13.183 -35.150 1.00 92.19 92 ALA A CA 1
ATOM 695 C C . ALA A 1 92 ? 19.817 -13.210 -36.045 1.00 92.19 92 ALA A C 1
ATOM 697 O O . ALA A 1 92 ? 19.851 -13.946 -37.024 1.00 92.19 92 ALA A O 1
ATOM 698 N N . GLN A 1 93 ? 20.858 -12.454 -35.686 1.00 90.19 93 GLN A N 1
ATOM 699 C CA . GLN A 1 93 ? 22.126 -12.368 -36.424 1.00 90.19 93 GLN A CA 1
ATOM 700 C C . GLN A 1 93 ? 23.129 -13.483 -36.075 1.00 90.19 93 GLN A C 1
ATOM 702 O O . GLN A 1 93 ? 24.126 -13.648 -36.771 1.00 90.19 93 GLN A O 1
ATOM 707 N N . GLY A 1 94 ? 22.881 -14.259 -35.014 1.00 91.88 94 GLY A N 1
ATOM 708 C CA . GLY A 1 94 ? 23.693 -15.419 -34.639 1.00 91.88 94 GLY A CA 1
ATOM 709 C C . GLY A 1 94 ? 24.221 -15.383 -33.203 1.00 91.88 94 GLY A C 1
ATOM 710 O O . GLY A 1 94 ? 24.080 -14.406 -32.466 1.00 91.88 94 GLY A O 1
ATOM 711 N N . LYS A 1 95 ? 24.832 -16.495 -32.772 1.00 88.50 95 LYS A N 1
ATOM 712 C CA . LYS A 1 95 ? 25.306 -16.673 -31.384 1.00 88.50 95 LYS A CA 1
ATOM 713 C C . LYS A 1 95 ? 26.419 -15.690 -31.008 1.00 88.50 95 LYS A C 1
ATOM 715 O O . LYS A 1 95 ? 26.437 -15.204 -29.880 1.00 88.50 95 LYS A O 1
ATOM 720 N N . GLU A 1 96 ? 27.305 -15.386 -31.950 1.00 90.31 96 GLU A N 1
ATOM 721 C CA . GLU A 1 96 ? 28.438 -14.480 -31.750 1.00 90.31 96 GLU A CA 1
ATOM 722 C C . GLU A 1 96 ? 27.979 -13.022 -31.588 1.00 90.31 96 GLU A C 1
ATOM 724 O O . GLU A 1 96 ? 28.352 -12.360 -30.620 1.00 90.31 96 GLU A O 1
ATOM 729 N N . ALA A 1 97 ? 27.047 -12.567 -32.434 1.00 87.25 97 ALA A N 1
ATOM 730 C CA . ALA A 1 97 ? 26.421 -11.248 -32.321 1.00 87.25 97 ALA A CA 1
ATOM 731 C C . ALA A 1 97 ? 25.664 -11.071 -30.989 1.00 87.25 97 ALA A C 1
ATOM 733 O O . ALA A 1 97 ? 25.767 -10.028 -30.336 1.00 87.25 97 ALA A O 1
ATOM 734 N N . LEU A 1 98 ? 24.946 -12.106 -30.530 1.00 89.56 98 LEU A N 1
ATOM 735 C CA . LEU A 1 98 ? 24.274 -12.092 -29.228 1.00 89.56 98 LEU A CA 1
ATOM 736 C C . LEU A 1 98 ? 25.266 -11.998 -28.057 1.00 89.56 98 LEU A C 1
ATOM 738 O O . LEU A 1 98 ? 25.009 -11.263 -27.101 1.00 89.56 98 LEU A O 1
ATOM 742 N N . ALA A 1 99 ? 26.374 -12.740 -28.111 1.00 91.31 99 ALA A N 1
ATOM 743 C CA . ALA A 1 99 ? 27.407 -12.706 -27.078 1.00 91.31 99 ALA A CA 1
ATOM 744 C C . ALA A 1 99 ? 28.086 -11.328 -27.010 1.00 91.31 99 ALA A C 1
ATOM 746 O O . ALA A 1 99 ? 28.169 -10.745 -25.926 1.00 91.31 99 ALA A O 1
ATOM 747 N N . ALA A 1 100 ? 28.461 -10.766 -28.163 1.00 92.00 100 ALA A N 1
ATOM 748 C CA . ALA A 1 100 ? 29.045 -9.431 -28.261 1.00 92.00 100 ALA A CA 1
ATOM 749 C C . ALA A 1 100 ? 28.100 -8.349 -27.710 1.00 92.00 100 ALA A C 1
ATOM 751 O O . ALA A 1 100 ? 28.503 -7.520 -26.891 1.00 92.00 100 ALA A O 1
ATOM 752 N N . LYS A 1 101 ? 26.808 -8.388 -28.076 1.00 93.38 101 LYS A N 1
ATOM 753 C CA . LYS A 1 101 ? 25.839 -7.394 -27.592 1.00 93.38 101 LYS A CA 1
ATOM 754 C C . LYS A 1 101 ? 25.570 -7.512 -26.089 1.00 93.38 101 LYS A C 1
ATOM 756 O O . LYS A 1 101 ? 25.441 -6.490 -25.419 1.00 93.38 101 LYS A O 1
ATOM 761 N N . LYS A 1 102 ? 25.527 -8.732 -25.537 1.00 90.69 102 LYS A N 1
ATOM 762 C CA . LYS A 1 102 ? 25.416 -8.948 -24.082 1.00 90.69 102 LYS A CA 1
ATOM 763 C C . LYS A 1 102 ? 26.616 -8.384 -23.323 1.00 90.69 102 LYS A C 1
ATOM 765 O O . LYS A 1 102 ? 26.412 -7.730 -22.304 1.00 90.69 102 LYS A O 1
ATOM 770 N N . ALA A 1 103 ? 27.834 -8.618 -23.815 1.00 92.06 103 ALA A N 1
ATOM 771 C CA . ALA A 1 103 ? 29.054 -8.098 -23.201 1.00 92.06 103 ALA A CA 1
ATOM 772 C C . ALA A 1 103 ? 29.077 -6.561 -23.204 1.00 92.06 103 ALA A C 1
ATOM 774 O O . ALA A 1 103 ? 29.363 -5.950 -22.178 1.00 92.06 103 ALA A O 1
ATOM 775 N N . TRP A 1 104 ? 28.668 -5.942 -24.315 1.00 92.56 104 TRP A N 1
ATOM 776 C CA . TRP A 1 104 ? 28.566 -4.486 -24.427 1.00 92.56 104 TRP A CA 1
ATOM 777 C C . TRP A 1 104 ? 27.567 -3.884 -23.423 1.00 92.56 104 TRP A C 1
ATOM 779 O O . TRP A 1 104 ? 27.924 -2.977 -22.674 1.00 92.56 104 TRP A O 1
ATOM 789 N N . ILE A 1 105 ? 26.349 -4.441 -23.325 1.00 90.19 105 ILE A N 1
ATOM 790 C CA . ILE A 1 105 ? 25.341 -3.998 -22.338 1.00 90.19 105 ILE A CA 1
ATOM 791 C C . ILE A 1 105 ? 25.862 -4.182 -20.902 1.00 90.19 105 ILE A C 1
ATOM 793 O O . ILE A 1 105 ? 25.591 -3.362 -20.024 1.00 90.19 105 ILE A O 1
ATOM 797 N N . ALA A 1 106 ? 26.593 -5.267 -20.628 1.00 91.25 106 ALA A N 1
ATOM 798 C CA . ALA A 1 106 ? 27.164 -5.516 -19.308 1.00 91.25 106 ALA A CA 1
ATOM 799 C C . ALA A 1 106 ? 28.231 -4.473 -18.941 1.00 91.25 106 ALA A C 1
ATOM 801 O O . ALA A 1 106 ? 28.191 -3.933 -17.837 1.00 91.25 106 ALA A O 1
ATOM 802 N N . GLN A 1 107 ? 29.130 -4.140 -19.870 1.00 91.31 107 GLN A N 1
ATOM 803 C CA . GLN A 1 107 ? 30.161 -3.124 -19.660 1.00 91.31 107 GLN A CA 1
ATOM 804 C C . GLN A 1 107 ? 29.549 -1.740 -19.414 1.00 91.31 107 GLN A C 1
ATOM 806 O O . GLN A 1 107 ? 29.938 -1.054 -18.474 1.00 91.31 107 GLN A O 1
ATOM 811 N N . GLU A 1 108 ? 28.531 -1.367 -20.190 1.00 91.25 108 GLU A N 1
ATOM 812 C CA . GLU A 1 108 ? 27.815 -0.100 -20.023 1.00 91.25 108 GLU A CA 1
ATOM 813 C C . GLU A 1 108 ? 27.095 0.004 -18.663 1.00 91.25 108 GLU A C 1
ATOM 815 O O . GLU A 1 108 ? 26.996 1.076 -18.064 1.00 91.25 108 GLU A O 1
ATOM 820 N N . LYS A 1 109 ? 26.595 -1.119 -18.131 1.00 89.25 109 LYS A N 1
ATOM 821 C CA . LYS A 1 109 ? 25.989 -1.159 -16.791 1.00 89.25 109 LYS A CA 1
ATOM 822 C C . LYS A 1 109 ? 27.021 -0.991 -15.683 1.00 89.25 109 LYS A C 1
ATOM 824 O O . LYS A 1 109 ? 26.721 -0.327 -14.692 1.00 89.25 109 LYS A O 1
ATOM 829 N N . VAL A 1 110 ? 28.208 -1.575 -15.842 1.00 91.00 110 VAL A N 1
ATOM 830 C CA . VAL A 1 110 ? 29.311 -1.427 -14.881 1.00 91.00 110 VAL A CA 1
ATOM 831 C C . VAL A 1 110 ? 29.780 0.026 -14.838 1.00 91.00 110 VAL A C 1
ATOM 833 O O . VAL A 1 110 ? 29.803 0.614 -13.759 1.00 91.00 110 VAL A O 1
ATOM 836 N N . THR A 1 111 ? 30.034 0.646 -15.992 1.00 90.94 111 THR A N 1
ATOM 837 C CA . THR A 1 111 ? 30.468 2.052 -16.051 1.00 90.94 111 THR A CA 1
ATOM 838 C C . THR A 1 111 ? 29.408 3.003 -15.489 1.00 90.94 111 THR A C 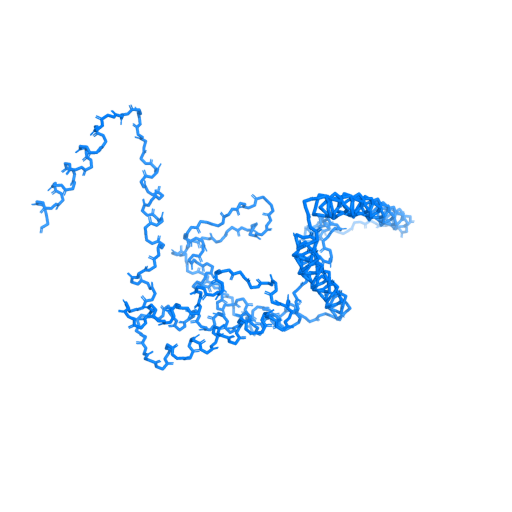1
ATOM 840 O O . THR A 1 111 ? 29.727 3.904 -14.714 1.00 90.94 111 THR A O 1
ATOM 843 N N . ALA A 1 112 ? 28.125 2.774 -15.787 1.00 85.81 112 ALA A N 1
ATOM 844 C CA . ALA A 1 112 ? 27.035 3.557 -15.205 1.00 85.81 112 ALA A CA 1
ATOM 845 C C . ALA A 1 112 ? 26.944 3.403 -13.673 1.00 85.81 112 ALA A C 1
ATOM 847 O O . ALA A 1 112 ? 26.635 4.369 -12.971 1.00 85.81 112 ALA A O 1
ATOM 848 N N . ALA A 1 113 ? 27.211 2.209 -13.135 1.00 86.25 113 ALA A N 1
ATOM 849 C CA . ALA A 1 113 ? 27.226 1.974 -11.693 1.00 86.25 113 ALA A CA 1
ATOM 850 C C . ALA A 1 113 ? 28.405 2.682 -11.004 1.00 86.25 113 ALA A C 1
ATOM 852 O O . ALA A 1 113 ? 28.232 3.253 -9.925 1.00 86.25 113 ALA A O 1
ATOM 853 N N . GLU A 1 114 ? 29.579 2.693 -11.634 1.00 90.25 114 GLU A N 1
ATOM 854 C CA . GLU A 1 114 ? 30.765 3.400 -11.144 1.00 90.25 114 GLU A CA 1
ATOM 855 C C . GLU A 1 114 ? 30.562 4.917 -11.129 1.00 90.25 114 GLU A C 1
ATOM 857 O O . GLU A 1 114 ? 30.834 5.557 -10.111 1.00 90.25 114 GLU A O 1
ATOM 862 N N . LEU A 1 115 ? 29.991 5.484 -12.198 1.00 88.19 115 LEU A N 1
ATOM 863 C CA . LEU A 1 115 ? 29.657 6.910 -12.269 1.00 88.19 115 LEU A CA 1
ATOM 864 C C . LEU A 1 115 ? 28.657 7.315 -11.178 1.00 88.19 115 LEU A C 1
ATOM 866 O O . LEU A 1 115 ? 28.899 8.280 -10.453 1.00 88.19 115 LEU A O 1
ATOM 870 N N . LYS A 1 116 ? 27.586 6.534 -10.976 1.00 85.69 116 LYS A N 1
ATOM 871 C CA . LYS A 1 116 ? 26.617 6.782 -9.892 1.00 85.69 116 LYS A CA 1
ATOM 872 C C . LYS A 1 116 ? 27.253 6.690 -8.505 1.00 85.69 116 LYS A C 1
ATOM 874 O O . LYS A 1 116 ? 26.904 7.455 -7.604 1.00 85.69 116 LYS A O 1
ATOM 879 N N . LYS A 1 117 ? 28.191 5.760 -8.307 1.00 86.69 117 LYS A N 1
ATOM 880 C CA . LYS A 1 117 ? 28.928 5.620 -7.044 1.00 86.69 117 LYS A CA 1
ATOM 881 C C . LYS A 1 117 ? 29.830 6.832 -6.789 1.00 86.69 117 LYS A C 1
ATOM 883 O O . LYS A 1 117 ? 29.836 7.343 -5.669 1.00 86.69 117 LYS A O 1
ATOM 888 N N . ALA A 1 118 ? 30.543 7.305 -7.811 1.00 86.94 118 ALA A N 1
ATOM 889 C CA . ALA A 1 118 ? 31.395 8.490 -7.733 1.00 86.94 118 ALA A CA 1
ATOM 890 C C . ALA A 1 118 ? 30.581 9.765 -7.458 1.00 86.94 118 ALA A C 1
ATOM 892 O O . ALA A 1 118 ? 30.945 10.567 -6.599 1.00 86.94 118 ALA A O 1
ATOM 893 N N . GLU A 1 119 ? 29.434 9.922 -8.118 1.00 83.12 119 GLU A N 1
ATOM 894 C CA . GLU A 1 119 ? 28.532 11.051 -7.899 1.00 83.12 119 GLU A CA 1
ATOM 895 C C . GLU A 1 119 ? 27.954 11.066 -6.479 1.00 83.12 119 GLU A C 1
ATOM 897 O O . GLU A 1 119 ? 27.993 12.098 -5.805 1.00 83.12 119 GLU A O 1
ATOM 902 N N . LYS A 1 120 ? 27.489 9.912 -5.980 1.00 79.44 120 LYS A N 1
ATOM 903 C CA . LYS A 1 120 ? 26.999 9.780 -4.600 1.00 79.44 120 LYS A CA 1
ATOM 904 C C . LYS A 1 120 ? 28.079 10.134 -3.580 1.00 79.44 120 LYS A C 1
ATOM 906 O O . LYS A 1 120 ? 27.790 10.803 -2.589 1.00 79.44 120 LYS A O 1
ATOM 911 N N . PHE A 1 121 ? 29.315 9.698 -3.821 1.00 82.25 121 PHE A N 1
ATOM 912 C CA . PHE A 1 121 ? 30.452 10.051 -2.977 1.00 82.25 121 PHE A CA 1
ATOM 913 C C . PHE A 1 121 ? 30.679 11.569 -2.965 1.00 82.25 121 PHE A C 1
ATOM 915 O O . PHE A 1 121 ? 30.730 12.163 -1.891 1.00 82.25 121 PHE A O 1
ATOM 922 N N . ARG A 1 122 ? 30.691 12.214 -4.139 1.00 80.12 122 ARG A N 1
ATOM 923 C CA . ARG A 1 122 ? 30.847 13.671 -4.272 1.00 80.12 122 ARG A CA 1
ATOM 924 C C . ARG A 1 122 ? 29.742 14.451 -3.551 1.00 80.12 122 ARG A C 1
ATOM 926 O O . ARG A 1 122 ? 30.040 15.412 -2.847 1.00 80.12 122 ARG A O 1
ATOM 933 N N . LEU A 1 123 ? 28.482 14.030 -3.689 1.00 75.38 123 LEU A N 1
ATOM 934 C CA . LEU A 1 123 ? 27.347 14.669 -3.015 1.00 75.38 123 LEU A CA 1
ATOM 935 C C . LEU A 1 123 ? 27.444 14.532 -1.489 1.00 75.38 123 LEU A C 1
ATOM 937 O O . LEU A 1 123 ? 27.166 15.485 -0.765 1.00 75.38 123 LEU A O 1
ATOM 941 N N . ASN A 1 124 ? 27.866 13.367 -0.993 1.00 73.00 124 ASN A N 1
ATOM 942 C CA . ASN A 1 124 ? 28.076 13.151 0.437 1.00 73.00 124 ASN A CA 1
ATOM 943 C C . ASN A 1 124 ? 29.216 14.018 0.983 1.00 73.00 124 ASN A C 1
ATOM 945 O O . ASN A 1 124 ? 29.056 14.618 2.044 1.00 73.00 124 ASN A O 1
ATOM 949 N N . SER A 1 125 ? 30.327 14.133 0.249 1.00 73.94 125 SER A N 1
ATOM 950 C CA . SER A 1 125 ? 31.422 15.033 0.614 1.00 73.94 125 SER A CA 1
ATOM 951 C C . SER A 1 125 ? 30.948 16.484 0.677 1.00 73.94 125 SER A C 1
ATOM 953 O O . SER A 1 125 ? 31.179 17.136 1.688 1.00 73.94 125 SER A O 1
ATOM 955 N N . ALA A 1 126 ? 30.204 16.961 -0.328 1.00 74.62 126 ALA A N 1
ATOM 956 C CA . ALA A 1 126 ? 29.657 18.320 -0.344 1.00 74.62 126 ALA A CA 1
ATOM 957 C C . ALA A 1 126 ? 28.702 18.590 0.835 1.00 74.62 126 ALA A C 1
ATOM 959 O O . ALA A 1 126 ? 28.808 19.624 1.490 1.00 74.62 126 ALA A O 1
ATOM 960 N N . LYS A 1 127 ? 27.818 17.637 1.166 1.00 71.94 127 LYS A N 1
ATOM 961 C CA . LYS A 1 127 ? 26.936 17.730 2.345 1.00 71.94 127 LYS A CA 1
ATOM 962 C C . LYS A 1 127 ? 27.718 17.811 3.654 1.00 71.94 127 LYS A C 1
ATOM 964 O O . LYS A 1 127 ? 27.332 18.547 4.556 1.00 71.94 127 LYS A O 1
ATOM 969 N N . GLN A 1 128 ? 28.810 17.058 3.766 1.00 71.25 128 GLN A N 1
ATOM 970 C CA . GLN A 1 128 ? 29.670 17.089 4.945 1.00 71.25 128 GLN A CA 1
ATOM 971 C C . GLN A 1 128 ? 30.403 18.431 5.070 1.00 71.25 128 GLN A C 1
ATOM 973 O O . GLN A 1 128 ? 30.519 18.961 6.174 1.00 71.25 128 GLN A O 1
ATOM 978 N N . THR A 1 129 ? 30.845 19.008 3.948 1.00 77.00 129 THR A N 1
ATOM 979 C CA . THR A 1 129 ? 31.444 20.348 3.912 1.00 77.00 129 THR A CA 1
ATOM 980 C C . THR A 1 129 ? 30.437 21.422 4.317 1.00 77.00 129 THR A C 1
ATOM 982 O O . THR A 1 129 ? 30.760 22.282 5.132 1.00 77.00 129 THR A O 1
ATOM 985 N N . GLU A 1 130 ? 29.200 21.336 3.826 1.00 66.31 130 GLU A N 1
ATOM 986 C CA . GLU A 1 130 ? 28.143 22.292 4.162 1.00 66.31 130 GLU A CA 1
ATOM 987 C C . GLU A 1 130 ? 27.721 22.196 5.636 1.00 66.31 130 GLU A C 1
ATOM 989 O O . GLU A 1 130 ? 27.609 23.218 6.311 1.00 66.31 130 GLU A O 1
ATOM 994 N N . LYS A 1 131 ? 27.614 20.979 6.198 1.00 71.19 131 LYS A N 1
ATOM 995 C CA . LYS A 1 131 ? 27.409 20.794 7.648 1.00 71.19 131 LYS A CA 1
ATOM 996 C C . LYS A 1 131 ? 28.511 21.479 8.454 1.00 71.19 131 LYS A C 1
ATOM 998 O O . LYS A 1 131 ? 28.231 22.162 9.441 1.00 71.19 131 LYS A O 1
ATOM 1003 N N . ALA A 1 132 ? 29.768 21.287 8.051 1.00 75.50 132 ALA A N 1
ATOM 1004 C CA . ALA A 1 132 ? 30.908 21.890 8.730 1.00 75.50 132 ALA A CA 1
ATOM 1005 C C . ALA A 1 132 ? 30.866 23.426 8.645 1.00 75.50 132 ALA A C 1
ATOM 1007 O O . ALA A 1 132 ? 31.148 24.089 9.643 1.00 75.50 132 ALA A O 1
ATOM 1008 N N . ARG A 1 133 ? 30.438 23.982 7.501 1.00 75.88 133 ARG A N 1
ATOM 1009 C CA . ARG A 1 133 ? 30.239 25.424 7.296 1.00 75.88 133 ARG A CA 1
ATOM 1010 C C . ARG A 1 133 ? 29.182 25.987 8.248 1.00 75.88 133 ARG A C 1
ATOM 1012 O O . ARG A 1 133 ? 29.491 26.898 9.009 1.00 75.88 133 ARG A O 1
ATOM 1019 N N . ILE A 1 134 ? 27.987 25.394 8.275 1.00 70.50 134 ILE A N 1
ATOM 1020 C CA . ILE A 1 134 ? 26.880 25.813 9.154 1.00 70.50 134 ILE A CA 1
ATOM 1021 C C . ILE A 1 134 ? 27.284 25.707 10.632 1.00 70.50 134 ILE A C 1
ATOM 1023 O O . ILE A 1 134 ? 26.997 26.593 11.435 1.00 70.50 134 ILE A O 1
ATOM 1027 N N . THR A 1 135 ? 27.996 24.640 11.005 1.00 75.75 135 THR A N 1
ATOM 1028 C CA . THR A 1 135 ? 28.485 24.446 12.380 1.00 75.75 135 THR A CA 1
ATOM 1029 C C . THR A 1 135 ? 29.505 25.520 12.774 1.00 75.75 135 THR A C 1
ATOM 1031 O O . THR A 1 135 ? 29.450 26.045 13.887 1.00 75.75 135 THR A O 1
ATOM 1034 N N . ALA A 1 136 ? 30.422 25.879 11.871 1.00 75.06 136 ALA A N 1
ATOM 1035 C CA . ALA A 1 136 ? 31.395 26.945 12.101 1.00 75.06 136 ALA A CA 1
ATOM 1036 C C . ALA A 1 136 ? 30.722 28.324 12.202 1.00 75.06 136 ALA A C 1
ATOM 1038 O O . ALA A 1 136 ? 31.071 29.106 13.084 1.00 75.06 136 ALA A O 1
ATOM 1039 N N . GLU A 1 137 ? 29.723 28.590 11.359 1.00 74.44 137 GLU A N 1
ATOM 1040 C CA . GLU A 1 137 ? 28.947 29.833 11.348 1.00 74.44 137 GLU A CA 1
ATOM 1041 C C . GLU A 1 137 ? 28.140 30.010 12.645 1.00 74.44 137 GLU A C 1
ATOM 1043 O O . GLU A 1 137 ? 28.248 31.046 13.302 1.00 74.44 137 GLU A O 1
ATOM 1048 N N . LYS A 1 138 ? 27.446 28.960 13.112 1.00 73.12 138 LYS A N 1
ATOM 1049 C CA . LYS A 1 138 ? 26.767 28.953 14.424 1.00 73.12 138 LYS A CA 1
ATOM 1050 C C . LYS A 1 138 ? 27.742 29.183 15.584 1.00 73.12 138 LYS A C 1
ATOM 1052 O O . LYS A 1 138 ? 27.433 29.924 16.518 1.00 73.12 138 LYS A O 1
ATOM 1057 N N . LYS A 1 139 ? 28.936 28.579 15.533 1.00 77.25 139 LYS A N 1
ATOM 1058 C CA . LYS A 1 139 ? 29.978 28.773 16.555 1.00 77.25 139 LYS A CA 1
ATOM 1059 C C . LYS A 1 139 ? 30.518 30.210 16.559 1.00 77.25 139 LYS A C 1
ATOM 1061 O O . LYS A 1 139 ? 30.751 30.753 17.636 1.00 77.25 139 LYS A O 1
ATOM 1066 N N . ALA A 1 140 ? 30.677 30.827 15.387 1.00 74.44 140 ALA A N 1
ATOM 1067 C CA . ALA A 1 140 ? 31.107 32.218 15.247 1.00 74.44 140 ALA A CA 1
ATOM 1068 C C . ALA A 1 140 ? 30.048 33.211 15.761 1.00 74.44 140 ALA A C 1
ATOM 1070 O O . ALA A 1 140 ? 30.386 34.124 16.511 1.00 74.44 140 ALA A O 1
ATOM 1071 N N . LEU A 1 141 ? 28.767 32.982 15.447 1.00 74.12 141 LEU A N 1
ATOM 1072 C CA . LEU A 1 141 ? 27.639 33.772 15.962 1.00 74.12 141 LEU A CA 1
ATOM 1073 C C . LEU A 1 141 ? 27.529 33.690 17.493 1.00 74.12 141 LEU A C 1
ATOM 1075 O O . LEU A 1 141 ? 27.343 34.707 18.158 1.00 74.12 141 LEU A O 1
ATOM 1079 N N . LYS A 1 142 ? 27.717 32.496 18.075 1.00 71.88 142 LYS A N 1
ATOM 1080 C CA . LYS A 1 142 ? 27.724 32.305 19.536 1.00 71.88 142 LYS A CA 1
ATOM 1081 C C . LYS A 1 142 ? 28.907 33.013 20.209 1.00 71.88 142 LYS A C 1
ATOM 1083 O O . LYS A 1 142 ? 28.744 33.579 21.287 1.00 71.88 142 LYS A O 1
ATOM 1088 N N . ALA A 1 143 ? 30.080 33.019 19.573 1.00 67.81 143 ALA A N 1
ATOM 1089 C CA . ALA A 1 143 ? 31.247 33.750 20.065 1.00 67.81 143 ALA A CA 1
ATOM 1090 C C . ALA A 1 143 ? 31.022 35.275 20.045 1.00 67.81 143 ALA A C 1
ATOM 1092 O O . ALA A 1 143 ? 31.276 35.928 21.054 1.00 67.81 143 ALA A O 1
ATOM 1093 N N . GLN A 1 144 ? 30.446 35.822 18.966 1.00 61.22 144 GLN A N 1
ATOM 1094 C CA . GLN A 1 144 ? 30.099 37.250 18.870 1.00 61.22 144 GLN A CA 1
ATOM 1095 C C . GLN A 1 144 ? 29.017 37.671 19.877 1.00 61.22 144 GLN A C 1
ATOM 1097 O O . GLN A 1 144 ? 29.111 38.740 20.475 1.00 61.22 144 GLN A O 1
ATOM 1102 N N . ALA A 1 145 ? 28.021 36.816 20.136 1.00 56.00 145 ALA A N 1
ATOM 1103 C CA . ALA A 1 145 ? 26.987 37.077 21.140 1.00 56.00 145 ALA A CA 1
ATOM 1104 C C . ALA A 1 145 ? 27.530 37.094 22.584 1.00 56.00 145 ALA A C 1
ATOM 1106 O O . ALA A 1 145 ? 26.944 37.734 23.457 1.00 56.00 145 ALA A O 1
ATOM 1107 N N . THR A 1 146 ? 28.656 36.416 22.839 1.00 50.66 146 THR A N 1
ATOM 1108 C CA . THR A 1 146 ? 29.295 36.363 24.166 1.00 50.66 146 THR A CA 1
ATOM 1109 C C . THR A 1 146 ? 30.114 37.631 24.462 1.00 50.66 146 THR A C 1
ATOM 1111 O O . THR A 1 146 ? 30.263 38.001 25.622 1.00 50.66 146 THR A O 1
ATOM 1114 N N . GLU A 1 147 ? 30.582 38.354 23.438 1.00 47.50 147 GLU A N 1
ATOM 1115 C CA . GLU A 1 147 ? 31.311 39.627 23.597 1.00 47.50 147 GLU A CA 1
ATOM 1116 C C . GLU A 1 147 ? 30.401 40.841 23.878 1.00 47.50 147 GLU A C 1
ATOM 1118 O O . GLU A 1 147 ? 30.887 41.869 24.346 1.00 47.50 147 GLU A O 1
ATOM 1123 N N . GLN A 1 148 ? 29.085 40.745 23.643 1.00 46.72 148 GLN A N 1
ATOM 1124 C CA . GLN A 1 148 ? 28.158 41.891 23.703 1.00 46.72 148 GLN A CA 1
ATOM 1125 C C . GLN A 1 148 ? 27.204 41.937 24.913 1.00 46.72 148 GLN A C 1
ATOM 1127 O O . GLN A 1 148 ? 26.290 42.762 24.927 1.00 46.72 148 GLN A O 1
ATOM 1132 N N . LYS A 1 149 ? 27.391 41.124 25.964 1.00 38.03 149 LYS A N 1
ATOM 1133 C CA . LYS A 1 149 ? 26.497 41.168 27.139 1.00 38.03 149 LYS A CA 1
ATOM 1134 C C . LYS A 1 149 ? 27.243 41.077 28.476 1.00 38.03 149 LYS A C 1
ATOM 1136 O O . LYS A 1 149 ? 27.514 39.994 28.979 1.00 38.03 149 LYS A O 1
ATOM 1141 N N . TRP A 1 150 ? 27.500 42.237 29.086 1.00 30.97 150 TRP A N 1
ATOM 1142 C CA . TRP A 1 150 ? 27.696 42.377 30.533 1.00 30.97 150 TRP A CA 1
ATOM 1143 C C . TRP A 1 150 ? 26.508 43.152 31.118 1.00 30.97 150 TRP A C 1
ATOM 1145 O O . TRP A 1 150 ? 26.231 44.254 30.650 1.00 30.97 150 TRP A O 1
ATOM 1155 N N . ILE A 1 151 ? 25.803 42.536 32.082 1.00 28.98 151 ILE A N 1
ATOM 1156 C CA . ILE A 1 151 ? 25.167 43.067 33.320 1.00 28.98 151 ILE A CA 1
ATOM 1157 C C . ILE A 1 151 ? 24.098 42.045 33.812 1.00 28.98 151 ILE A C 1
ATOM 1159 O O . ILE A 1 151 ? 23.490 41.380 32.970 1.00 28.98 151 ILE A O 1
ATOM 1163 N N . PRO A 1 152 ? 23.920 41.849 35.142 1.00 35.81 152 PRO A N 1
ATOM 1164 C CA . PRO A 1 152 ? 23.521 40.575 35.751 1.00 35.81 152 PRO A CA 1
ATOM 1165 C C . PRO A 1 152 ? 22.053 40.445 36.211 1.00 35.81 152 PRO A C 1
ATOM 1167 O O . PRO A 1 152 ? 21.362 41.435 36.419 1.00 35.81 152 PRO A O 1
ATOM 1170 N N . GLU A 1 153 ? 21.670 39.170 36.385 1.00 36.50 153 GLU A N 1
ATOM 1171 C CA . GLU A 1 153 ? 20.598 38.556 37.201 1.00 36.50 153 GLU A CA 1
ATOM 1172 C C . GLU A 1 153 ? 19.197 39.191 37.245 1.00 36.50 153 GLU A C 1
ATOM 1174 O O . GLU A 1 153 ? 18.944 40.134 37.991 1.00 36.50 153 GLU A O 1
ATOM 1179 N N . ILE A 1 154 ? 18.244 38.525 36.571 1.00 27.89 154 ILE A N 1
ATOM 1180 C CA . ILE A 1 154 ? 16.860 38.377 37.045 1.00 27.89 154 ILE A CA 1
ATOM 1181 C C . ILE A 1 154 ? 16.429 36.904 36.905 1.00 27.89 154 ILE A C 1
ATOM 1183 O O . ILE A 1 154 ? 16.566 36.298 35.844 1.00 27.89 154 ILE A O 1
ATOM 1187 N N . ASP A 1 155 ? 15.951 36.423 38.048 1.00 28.94 155 ASP A N 1
ATOM 1188 C CA . ASP A 1 155 ? 15.190 35.246 38.485 1.00 28.94 155 ASP A CA 1
ATOM 1189 C C . ASP A 1 155 ? 14.410 34.350 37.483 1.00 28.94 155 ASP A C 1
ATOM 1191 O O . ASP A 1 155 ? 14.000 34.739 36.390 1.00 28.94 155 ASP A O 1
ATOM 1195 N N . ASP A 1 156 ? 14.185 33.124 37.964 1.00 34.66 156 ASP A N 1
ATOM 1196 C CA . ASP A 1 156 ? 13.523 31.926 37.436 1.00 34.66 156 ASP A CA 1
ATOM 1197 C C . ASP A 1 156 ? 12.231 32.142 36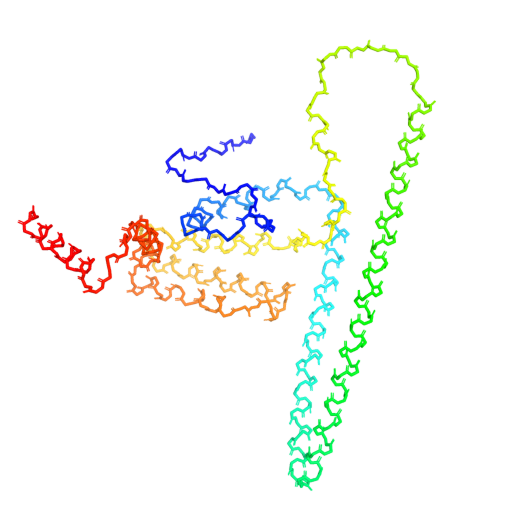.615 1.00 34.66 156 ASP A C 1
ATOM 1199 O O . ASP A 1 156 ? 11.127 32.132 37.162 1.00 34.66 156 ASP A O 1
ATOM 1203 N N . THR A 1 157 ? 12.298 32.201 35.273 1.00 32.91 157 THR A N 1
ATOM 1204 C CA . THR A 1 157 ? 11.131 31.839 34.417 1.00 32.91 157 THR A CA 1
ATOM 1205 C C . THR A 1 157 ? 11.441 31.443 32.961 1.00 32.91 157 THR A C 1
ATOM 1207 O O . THR A 1 157 ? 10.606 31.627 32.079 1.00 32.91 157 THR A O 1
ATOM 1210 N N . ILE A 1 158 ? 12.616 30.886 32.644 1.00 32.00 158 ILE A N 1
ATOM 1211 C CA . ILE A 1 158 ? 12.893 30.375 31.282 1.00 32.00 158 ILE A CA 1
ATOM 1212 C C . ILE A 1 158 ? 13.659 29.051 31.371 1.00 32.00 158 ILE A C 1
ATOM 1214 O O . ILE A 1 158 ? 14.868 28.996 31.181 1.00 32.00 158 ILE A O 1
ATOM 1218 N N . LYS A 1 159 ? 12.952 27.960 31.680 1.00 29.91 159 LYS A N 1
ATOM 1219 C CA . LYS A 1 159 ? 13.455 26.585 31.477 1.00 29.91 159 LYS A CA 1
ATOM 1220 C C . LYS A 1 159 ? 12.795 25.865 30.297 1.00 29.91 159 LYS A C 1
ATOM 1222 O O . LYS A 1 159 ? 13.328 24.860 29.846 1.00 29.91 159 LYS A O 1
ATOM 1227 N N . ASP A 1 160 ? 11.734 26.432 29.720 1.00 31.53 160 ASP A N 1
ATOM 1228 C CA . ASP A 1 160 ? 10.950 25.776 28.661 1.00 31.53 160 ASP A CA 1
ATOM 1229 C C . ASP A 1 160 ? 11.301 26.210 27.229 1.00 31.53 160 ASP A C 1
ATOM 1231 O O . ASP A 1 160 ? 10.753 25.673 26.271 1.00 31.53 160 ASP A O 1
ATOM 1235 N N . VAL A 1 161 ? 12.250 27.135 27.044 1.00 34.06 161 VAL A N 1
ATOM 1236 C CA . VAL A 1 161 ? 12.698 27.551 25.696 1.00 34.06 161 VAL A CA 1
ATOM 1237 C C . VAL A 1 161 ? 13.997 26.845 25.276 1.00 34.06 161 VAL A C 1
ATOM 1239 O O . VAL A 1 161 ? 14.307 26.774 24.092 1.00 34.06 161 VAL A O 1
ATOM 1242 N N . GLN A 1 162 ? 14.724 26.220 26.209 1.00 30.25 162 GLN A N 1
ATOM 1243 C CA . GLN A 1 162 ? 16.028 25.603 25.923 1.00 30.25 162 GLN A CA 1
ATOM 1244 C C . GLN A 1 162 ? 15.956 24.154 25.402 1.00 30.25 162 GLN A C 1
ATOM 1246 O O . GLN A 1 162 ? 16.984 23.587 25.052 1.00 30.25 162 GLN A O 1
ATOM 1251 N N . ALA A 1 163 ? 14.769 23.541 25.331 1.00 30.31 163 ALA A N 1
ATOM 1252 C CA . ALA A 1 163 ? 14.598 22.176 24.811 1.00 30.31 163 ALA A CA 1
ATOM 1253 C C . ALA A 1 163 ? 14.281 22.121 23.302 1.00 30.31 163 ALA A C 1
ATOM 1255 O O . ALA A 1 163 ? 14.191 21.036 22.732 1.00 30.31 163 ALA A O 1
ATOM 1256 N N . LEU A 1 164 ? 14.122 23.276 22.643 1.00 35.97 164 LEU A N 1
ATOM 1257 C CA . LEU A 1 164 ? 13.889 23.373 21.194 1.00 35.97 164 LEU A CA 1
ATOM 1258 C C . LEU A 1 164 ? 15.179 23.597 20.382 1.00 35.97 164 LEU A C 1
ATOM 1260 O O . LEU A 1 164 ? 15.115 23.707 19.161 1.00 35.97 164 LEU A O 1
ATOM 1264 N N . GLU A 1 165 ? 16.350 23.632 21.027 1.00 31.89 165 GLU A N 1
ATOM 1265 C CA . GLU A 1 165 ? 17.625 23.974 20.372 1.00 31.89 165 GLU A CA 1
ATOM 1266 C C . GLU A 1 165 ? 18.525 22.768 20.020 1.00 31.89 165 GLU A C 1
ATOM 1268 O O . GLU A 1 165 ? 19.567 22.960 19.394 1.00 31.89 165 GLU A O 1
ATOM 1273 N N . ASP A 1 166 ? 18.101 21.528 20.303 1.00 29.20 166 ASP A N 1
ATOM 1274 C CA . ASP A 1 166 ? 18.882 20.303 20.022 1.00 29.20 166 ASP A CA 1
ATOM 1275 C C . ASP A 1 166 ? 18.382 19.486 18.807 1.00 29.20 166 ASP A C 1
ATOM 1277 O O . ASP A 1 166 ? 18.690 18.300 18.662 1.00 29.20 166 ASP A O 1
ATOM 1281 N N . MET A 1 167 ? 17.626 20.096 17.888 1.00 33.59 167 MET A N 1
ATOM 1282 C CA . MET A 1 167 ? 17.233 19.430 16.638 1.00 33.59 167 MET A CA 1
ATOM 1283 C C . MET A 1 167 ? 18.354 19.555 15.588 1.00 33.59 167 MET A C 1
ATOM 1285 O O . MET A 1 167 ? 18.610 20.618 15.019 1.00 33.59 167 MET A O 1
ATOM 1289 N N . ASP A 1 168 ? 19.049 18.435 15.374 1.00 31.64 168 ASP A N 1
ATOM 1290 C CA . ASP A 1 168 ? 20.107 18.193 14.387 1.00 31.64 168 ASP A CA 1
ATOM 1291 C C . ASP A 1 168 ? 19.722 18.730 12.991 1.00 31.64 168 ASP A C 1
ATOM 1293 O O . ASP A 1 168 ? 18.754 18.298 12.366 1.00 31.64 168 ASP A O 1
ATOM 1297 N N . GLY A 1 169 ? 20.500 19.694 12.489 1.00 32.50 169 GLY A N 1
ATOM 1298 C CA . GLY A 1 169 ? 20.289 20.382 11.210 1.00 32.50 169 GLY A CA 1
ATOM 1299 C C . GLY A 1 169 ? 20.634 19.529 9.986 1.00 32.50 169 GLY A C 1
ATOM 1300 O O . GLY A 1 169 ? 21.514 19.895 9.208 1.00 32.50 169 GLY A O 1
ATOM 1301 N N . HIS A 1 170 ? 19.968 18.382 9.817 1.00 33.38 170 HIS A N 1
ATOM 1302 C CA . HIS A 1 170 ? 20.180 17.480 8.679 1.00 33.38 170 HIS A CA 1
ATOM 1303 C C . HIS A 1 170 ? 18.942 16.988 7.933 1.00 33.38 170 HIS A C 1
ATOM 1305 O O . HIS A 1 170 ? 19.094 16.211 6.986 1.00 33.38 170 HIS A O 1
ATOM 1311 N N . GLU A 1 171 ? 17.743 17.445 8.275 1.00 41.19 171 GLU A N 1
ATOM 1312 C CA . GLU A 1 171 ? 16.510 16.877 7.710 1.00 41.19 171 GLU A CA 1
ATOM 1313 C C . GLU A 1 171 ? 15.639 17.841 6.898 1.00 41.19 171 GLU A C 1
ATOM 1315 O O . GLU A 1 171 ? 14.584 17.432 6.421 1.00 41.19 171 GLU A O 1
ATOM 1320 N N . GLU A 1 172 ? 16.093 19.067 6.623 1.00 40.03 172 GLU A N 1
ATOM 1321 C CA . GLU A 1 172 ? 15.246 20.133 6.047 1.00 40.03 172 GLU A CA 1
ATOM 1322 C C . GLU A 1 172 ? 14.626 19.846 4.663 1.00 40.03 172 GLU A C 1
ATOM 1324 O O . GLU A 1 172 ? 13.691 20.528 4.261 1.00 40.03 172 GLU A O 1
ATOM 1329 N N . LEU A 1 173 ? 15.070 18.815 3.933 1.00 44.75 173 LEU A N 1
ATOM 1330 C CA . LEU A 1 173 ? 14.514 18.475 2.610 1.00 44.75 173 LEU A CA 1
ATOM 1331 C C . LEU A 1 173 ? 14.053 17.020 2.449 1.00 44.75 173 LEU A C 1
ATOM 1333 O O . LEU A 1 173 ? 13.645 16.626 1.356 1.00 44.75 173 LEU A O 1
ATOM 1337 N N . LYS A 1 174 ? 14.107 16.192 3.501 1.00 43.75 174 LYS A N 1
ATOM 1338 C CA . LYS A 1 174 ? 13.715 14.771 3.397 1.00 43.75 174 LYS A CA 1
ATOM 1339 C C . LYS A 1 174 ? 12.236 14.519 3.730 1.00 43.75 174 LYS A C 1
ATOM 1341 O O . LYS A 1 174 ? 11.721 13.468 3.358 1.00 43.75 174 LYS A O 1
ATOM 1346 N N . PHE A 1 175 ? 11.557 15.469 4.375 1.00 45.91 175 PHE A N 1
ATOM 1347 C CA . PHE A 1 175 ? 10.227 15.257 4.967 1.00 45.91 175 PHE A CA 1
ATOM 1348 C C . PHE A 1 175 ? 9.166 16.271 4.556 1.00 45.91 175 PHE A C 1
ATOM 1350 O O . PHE A 1 175 ? 8.171 16.432 5.255 1.00 45.91 175 PHE A O 1
ATOM 1357 N N . THR A 1 176 ? 9.335 16.956 3.433 1.00 53.72 176 THR A N 1
ATOM 1358 C CA . THR A 1 176 ? 8.261 17.802 2.915 1.00 53.72 176 THR A CA 1
ATOM 1359 C C . THR A 1 176 ? 7.315 16.943 2.067 1.00 53.72 176 THR A C 1
ATOM 1361 O O . THR A 1 176 ? 7.739 16.050 1.333 1.00 53.72 176 THR A O 1
ATOM 1364 N N . LEU A 1 177 ? 6.019 17.107 2.293 1.00 60.75 177 LEU A N 1
ATOM 1365 C CA . LEU A 1 177 ? 4.957 16.474 1.518 1.00 60.75 177 LEU A CA 1
ATOM 1366 C C . LEU A 1 177 ? 4.564 17.441 0.396 1.00 60.75 177 LEU A C 1
ATOM 1368 O O . LEU A 1 177 ? 4.653 18.657 0.578 1.00 60.75 177 LEU A O 1
ATOM 1372 N N . HIS A 1 178 ? 4.127 16.924 -0.751 1.00 6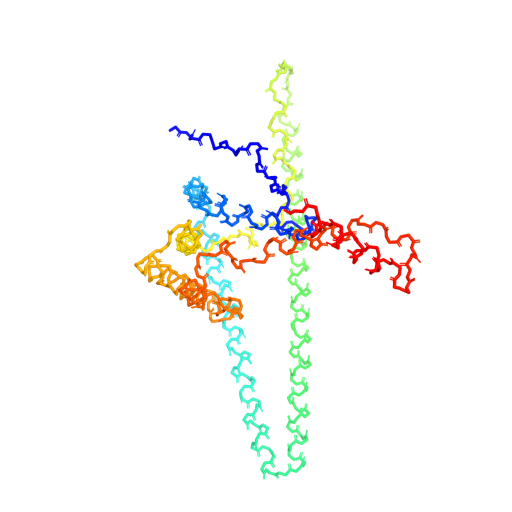7.06 178 HIS A N 1
ATOM 1373 C CA . HIS A 1 178 ? 3.561 17.734 -1.827 1.00 67.06 178 HIS A CA 1
ATOM 1374 C C . HIS A 1 178 ? 2.397 18.578 -1.270 1.00 67.06 178 HIS A C 1
ATOM 1376 O O . HIS A 1 178 ? 1.626 18.070 -0.451 1.00 67.06 178 HIS A O 1
ATOM 1382 N N . PRO A 1 179 ? 2.198 19.840 -1.701 1.00 67.00 179 PRO A N 1
ATOM 1383 C CA . PRO A 1 179 ? 1.136 20.689 -1.144 1.00 67.00 179 PRO A CA 1
ATOM 1384 C C . PRO A 1 179 ? -0.268 20.085 -1.289 1.00 67.00 179 PRO A C 1
ATOM 1386 O O . PRO A 1 179 ? -1.139 20.348 -0.463 1.00 67.00 179 PRO A O 1
ATOM 1389 N N . ASP A 1 180 ? -0.466 19.236 -2.299 1.00 70.12 180 ASP A N 1
ATOM 1390 C CA . ASP A 1 180 ? -1.724 18.517 -2.529 1.00 70.12 180 ASP A CA 1
ATOM 1391 C C . ASP A 1 180 ? -1.827 17.169 -1.792 1.00 70.12 180 ASP A C 1
ATOM 1393 O O . ASP A 1 180 ? -2.905 16.573 -1.771 1.00 70.12 180 ASP A O 1
ATOM 1397 N N . ASP A 1 181 ? -0.760 16.652 -1.173 1.00 75.00 181 ASP A N 1
ATOM 1398 C CA . ASP A 1 181 ? -0.816 15.394 -0.405 1.00 75.00 181 ASP A CA 1
ATOM 1399 C C . ASP A 1 181 ? -1.898 15.357 0.671 1.00 75.00 181 ASP A C 1
ATOM 1401 O O . ASP A 1 181 ? -2.548 14.319 0.807 1.00 75.00 181 ASP A O 1
ATOM 1405 N N . PRO A 1 182 ? -2.168 16.445 1.414 1.00 73.75 182 PRO A N 1
ATOM 1406 C CA . PRO A 1 182 ? -3.212 16.437 2.429 1.00 73.75 182 PRO A CA 1
ATOM 1407 C C . PRO A 1 182 ? -4.586 16.137 1.834 1.00 73.75 182 PRO A C 1
ATOM 1409 O O . PRO A 1 182 ? -5.358 15.385 2.423 1.00 73.75 182 PRO A O 1
ATOM 1412 N N . ALA A 1 183 ? -4.881 16.664 0.642 1.00 73.25 183 ALA A N 1
ATOM 1413 C CA . ALA A 1 183 ? -6.132 16.393 -0.058 1.00 73.25 183 ALA A CA 1
ATOM 1414 C C . ALA A 1 183 ? -6.222 14.928 -0.520 1.00 73.25 183 ALA A C 1
ATOM 1416 O O . ALA A 1 183 ? -7.286 14.314 -0.451 1.00 73.25 183 ALA A O 1
ATOM 1417 N N . HIS A 1 184 ? -5.106 14.335 -0.947 1.00 79.25 184 HIS A N 1
ATOM 1418 C CA . HIS A 1 184 ? -5.049 12.922 -1.337 1.00 79.25 184 HIS A CA 1
ATOM 1419 C C . HIS A 1 184 ? -5.170 11.977 -0.142 1.00 79.25 184 HIS A C 1
ATOM 1421 O O . HIS A 1 184 ? -5.879 10.967 -0.218 1.00 79.25 184 HIS A O 1
ATOM 1427 N N . PHE A 1 185 ? -4.514 12.327 0.963 1.00 81.94 185 PHE A N 1
ATOM 1428 C CA . PHE A 1 185 ? -4.600 11.613 2.228 1.00 81.94 185 PHE A CA 1
ATOM 1429 C C . PHE A 1 185 ? -6.017 11.693 2.801 1.00 81.94 185 PHE A C 1
ATOM 1431 O O . PHE A 1 185 ? -6.565 10.676 3.209 1.00 81.94 185 PHE A O 1
ATOM 1438 N N . LEU A 1 186 ? -6.667 12.859 2.715 1.00 81.12 186 LEU A N 1
ATOM 1439 C CA . LEU A 1 186 ? -8.072 13.051 3.083 1.00 81.12 186 LEU A CA 1
ATOM 1440 C C . LEU A 1 186 ? -9.013 12.083 2.374 1.00 81.12 186 LEU A C 1
ATOM 1442 O O . LEU A 1 186 ? -9.881 11.503 3.019 1.00 81.12 186 LEU A O 1
ATOM 1446 N N . LYS A 1 187 ? -8.842 11.886 1.063 1.00 85.69 187 LYS A N 1
ATOM 1447 C CA . LYS A 1 187 ? -9.664 10.935 0.301 1.00 85.69 187 LYS A CA 1
ATOM 1448 C C . LYS A 1 187 ? -9.508 9.514 0.829 1.00 85.69 187 LYS A C 1
ATOM 1450 O O . LYS A 1 187 ? -10.505 8.826 1.030 1.00 85.69 187 LYS A O 1
ATOM 1455 N N . LEU A 1 188 ? -8.274 9.104 1.123 1.00 87.75 188 LEU A N 1
ATOM 1456 C CA . LEU A 1 188 ? -7.994 7.794 1.706 1.00 87.75 188 LEU A CA 1
ATOM 1457 C C . LEU A 1 188 ? -8.594 7.656 3.115 1.00 87.75 188 LEU A C 1
ATOM 1459 O O . LEU A 1 188 ? -9.235 6.648 3.406 1.00 87.75 188 LEU A O 1
ATOM 1463 N N . SER A 1 189 ? -8.437 8.671 3.970 1.00 84.44 189 SER A N 1
ATOM 1464 C CA . SER A 1 189 ? -9.032 8.703 5.310 1.00 84.44 189 SER A CA 1
ATOM 1465 C C . SER A 1 189 ? -10.557 8.619 5.254 1.00 84.44 189 SER A C 1
ATOM 1467 O O . SER A 1 189 ? -11.161 7.877 6.027 1.00 84.44 189 SER A O 1
ATOM 1469 N N . SER A 1 190 ? -11.191 9.346 4.332 1.00 84.25 190 SER A N 1
AT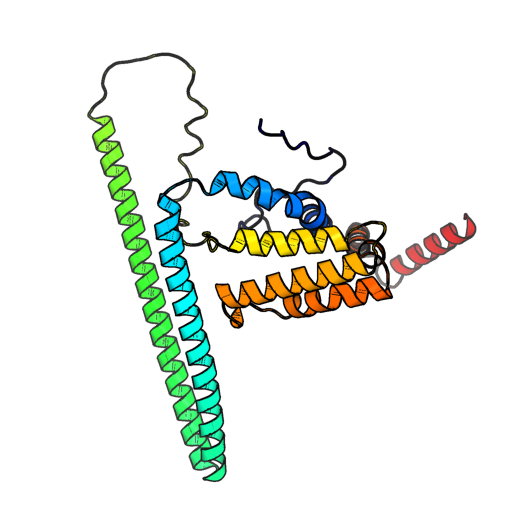OM 1470 C CA . SER A 1 190 ? -12.641 9.317 4.126 1.00 84.25 190 SER A CA 1
ATOM 1471 C C . SER A 1 190 ? -13.120 7.949 3.645 1.00 84.25 190 SER A C 1
ATOM 1473 O O . SER A 1 190 ? -14.055 7.409 4.231 1.00 84.25 190 SER A O 1
ATOM 1475 N N . ALA A 1 191 ? -12.439 7.339 2.668 1.00 89.62 191 ALA A N 1
ATOM 1476 C CA . ALA A 1 191 ? -12.761 5.986 2.216 1.00 89.62 191 ALA A CA 1
ATOM 1477 C C . ALA A 1 191 ? -12.667 4.975 3.363 1.00 89.62 191 ALA A C 1
ATOM 1479 O O . ALA A 1 191 ? -13.579 4.184 3.588 1.00 89.62 191 ALA A O 1
ATOM 1480 N N . LEU A 1 192 ? -11.587 5.039 4.146 1.00 88.25 192 LEU A N 1
ATOM 1481 C CA . LEU A 1 192 ? -11.399 4.154 5.286 1.00 88.25 192 LEU A CA 1
ATOM 1482 C C . LEU A 1 192 ? -12.521 4.313 6.319 1.00 88.25 192 LEU A C 1
ATOM 1484 O O . LEU A 1 192 ? -13.030 3.312 6.810 1.00 88.25 192 LEU A O 1
ATOM 1488 N N . ARG A 1 193 ? -12.954 5.548 6.611 1.00 85.69 193 ARG A N 1
ATOM 1489 C CA . ARG A 1 193 ? -14.081 5.808 7.524 1.00 85.69 193 ARG A CA 1
ATOM 1490 C C . ARG A 1 193 ? -15.386 5.167 7.064 1.00 85.69 193 ARG A C 1
ATOM 1492 O O . ARG A 1 193 ? -16.152 4.729 7.917 1.00 85.69 193 ARG A O 1
ATOM 1499 N N . LEU A 1 194 ? -15.653 5.139 5.759 1.00 88.06 194 LEU A N 1
ATOM 1500 C CA . LEU A 1 194 ? -16.834 4.473 5.205 1.00 88.06 194 LEU A CA 1
ATOM 1501 C C . LEU A 1 194 ? -16.733 2.955 5.387 1.00 88.06 194 LEU A C 1
ATOM 1503 O O . LEU A 1 194 ? -17.671 2.329 5.874 1.00 88.06 194 LEU A O 1
ATOM 1507 N N . LEU A 1 195 ? -15.566 2.380 5.087 1.00 88.94 195 LEU A N 1
ATOM 1508 C CA . LEU A 1 195 ? -15.348 0.931 5.119 1.00 88.94 195 LEU A CA 1
ATOM 1509 C C . LEU A 1 195 ? -15.312 0.327 6.536 1.00 88.94 195 LEU A C 1
ATOM 1511 O O . LEU A 1 195 ? -15.541 -0.873 6.693 1.00 88.94 195 LEU A O 1
ATOM 1515 N N . ILE A 1 196 ? -15.030 1.129 7.569 1.00 88.06 196 ILE A N 1
ATOM 1516 C CA . ILE A 1 196 ? -15.024 0.685 8.978 1.00 88.06 196 ILE A CA 1
ATOM 1517 C C . ILE A 1 196 ? -16.370 0.874 9.696 1.00 88.06 196 ILE A C 1
ATOM 1519 O O . ILE A 1 196 ? -16.455 0.584 10.889 1.00 88.06 196 ILE A O 1
ATOM 1523 N N . LYS A 1 197 ? -17.417 1.374 9.022 1.00 86.06 197 LYS A N 1
ATOM 1524 C CA . LYS A 1 197 ? -18.752 1.507 9.629 1.00 86.06 197 LYS A CA 1
ATOM 1525 C C . LYS A 1 197 ? -19.277 0.144 10.100 1.00 86.06 197 LYS A C 1
ATOM 1527 O O . LYS A 1 197 ? -19.033 -0.876 9.466 1.00 86.06 197 LYS A O 1
ATOM 1532 N N . HIS A 1 198 ? -20.054 0.138 11.187 1.00 87.31 198 HIS A N 1
ATOM 1533 C CA . HIS A 1 198 ? -20.730 -1.077 11.669 1.00 87.31 198 HIS A CA 1
ATOM 1534 C C . HIS A 1 198 ? -21.847 -1.560 10.742 1.00 87.31 198 HIS A C 1
ATOM 1536 O O . HIS A 1 198 ? -22.113 -2.751 10.643 1.00 87.31 198 HIS A O 1
ATOM 1542 N N . THR A 1 199 ? -22.491 -0.631 10.045 1.00 88.69 199 THR A N 1
ATOM 1543 C CA . THR A 1 199 ? -23.468 -0.919 9.000 1.00 88.69 199 THR A CA 1
ATOM 1544 C C . THR A 1 199 ? -23.039 -0.143 7.771 1.00 88.69 199 THR A C 1
ATOM 1546 O O . THR A 1 199 ? -22.848 1.072 7.854 1.00 88.69 199 THR A O 1
ATOM 1549 N N . ILE A 1 200 ? -22.853 -0.850 6.661 1.00 91.38 200 ILE A N 1
ATOM 1550 C CA . ILE A 1 200 ? -22.420 -0.277 5.392 1.00 91.38 200 ILE A CA 1
ATOM 1551 C C . ILE A 1 200 ? -23.499 -0.504 4.336 1.00 91.38 200 ILE A C 1
ATOM 1553 O O . ILE A 1 200 ? -24.139 -1.555 4.317 1.00 91.38 200 ILE A O 1
ATOM 1557 N N . THR A 1 201 ? -23.731 0.500 3.499 1.00 93.88 201 THR A N 1
ATOM 1558 C CA . THR A 1 201 ? -24.684 0.443 2.383 1.00 93.88 201 THR A CA 1
ATOM 1559 C C . THR A 1 201 ? -23.949 0.393 1.046 1.00 93.88 201 THR A C 1
ATOM 1561 O O . THR A 1 201 ? -22.780 0.765 0.970 1.00 93.88 201 THR A O 1
ATOM 1564 N N . ASP A 1 202 ? -24.632 -0.001 -0.030 1.00 94.19 202 ASP A N 1
ATOM 1565 C CA . ASP A 1 202 ? -24.033 -0.009 -1.375 1.00 94.19 202 ASP A CA 1
ATOM 1566 C C . ASP A 1 202 ? -23.553 1.383 -1.811 1.00 94.19 202 ASP A C 1
ATOM 1568 O O . ASP A 1 202 ? -22.510 1.508 -2.448 1.00 94.19 202 ASP A O 1
ATOM 1572 N N . VAL A 1 203 ? -24.256 2.439 -1.384 1.00 94.50 203 VAL A N 1
ATOM 1573 C CA . VAL A 1 203 ? -23.860 3.835 -1.629 1.00 94.50 203 VAL A CA 1
ATOM 1574 C C . VAL A 1 203 ? -22.541 4.163 -0.922 1.00 94.50 203 VAL A C 1
ATOM 1576 O O . VAL A 1 203 ? -21.665 4.786 -1.515 1.00 94.50 203 VAL A O 1
ATOM 1579 N N . ASP A 1 204 ? -22.362 3.702 0.321 1.00 91.62 204 ASP A N 1
ATOM 1580 C CA . ASP A 1 204 ? -21.098 3.880 1.049 1.00 91.62 204 ASP A CA 1
ATOM 1581 C C . ASP A 1 204 ? -19.942 3.126 0.373 1.00 91.62 204 ASP A C 1
ATOM 1583 O O . ASP A 1 204 ? -18.807 3.606 0.366 1.00 91.62 204 ASP A O 1
ATOM 1587 N N . ILE A 1 205 ? -20.217 1.935 -0.172 1.00 94.00 205 ILE A N 1
ATOM 1588 C CA . ILE A 1 205 ? -19.226 1.112 -0.880 1.00 94.00 205 ILE A CA 1
ATOM 1589 C C . ILE A 1 205 ? -18.798 1.801 -2.179 1.00 94.00 205 ILE A C 1
ATOM 1591 O O . ILE A 1 205 ? -17.600 1.869 -2.460 1.00 94.00 205 ILE A O 1
ATOM 1595 N N . GLU A 1 206 ? -19.751 2.331 -2.947 1.00 95.69 206 GLU A N 1
ATOM 1596 C CA . GLU A 1 206 ? -19.483 3.063 -4.187 1.00 95.69 206 GLU A CA 1
ATOM 1597 C C . GLU A 1 206 ? -18.680 4.347 -3.920 1.00 95.69 206 GLU A C 1
ATOM 1599 O O . GLU A 1 206 ? -17.660 4.590 -4.571 1.00 95.69 206 GLU A O 1
ATOM 1604 N N . GLU A 1 207 ? -19.062 5.121 -2.900 1.00 92.81 207 GLU A N 1
ATOM 1605 C CA . GLU A 1 207 ? -18.328 6.324 -2.493 1.00 92.81 207 GLU A CA 1
ATOM 1606 C C . GLU A 1 207 ? -16.898 5.985 -2.032 1.00 92.81 207 GLU A C 1
ATOM 1608 O O . GLU A 1 207 ? -15.932 6.650 -2.421 1.00 92.81 207 GLU A O 1
ATOM 1613 N N . ALA A 1 208 ? -16.725 4.913 -1.252 1.00 92.75 208 ALA A N 1
ATOM 1614 C CA . ALA A 1 208 ? -15.405 4.456 -0.828 1.00 92.75 208 ALA A CA 1
ATOM 1615 C C . ALA A 1 208 ? -14.527 4.014 -2.013 1.00 92.75 208 ALA A C 1
ATOM 1617 O O . ALA A 1 208 ? -13.334 4.332 -2.038 1.00 92.75 208 ALA A O 1
ATOM 1618 N N . ASP A 1 209 ? -15.097 3.318 -3.003 1.00 95.31 209 ASP A N 1
ATOM 1619 C CA . ASP A 1 209 ? -14.387 2.898 -4.218 1.00 95.31 209 ASP A CA 1
ATOM 1620 C C . ASP A 1 209 ? -13.902 4.099 -5.029 1.00 95.31 209 ASP A C 1
ATOM 1622 O O . ASP A 1 209 ? -12.722 4.172 -5.399 1.00 95.31 209 ASP A O 1
ATOM 1626 N N . GLN A 1 210 ? -14.777 5.087 -5.224 1.00 95.31 210 GLN A N 1
ATOM 1627 C CA . GLN A 1 210 ? -14.429 6.327 -5.905 1.00 95.31 210 GLN A CA 1
ATOM 1628 C C . GLN A 1 210 ? -13.277 7.047 -5.189 1.00 95.31 210 GLN A C 1
ATOM 1630 O O . GLN A 1 210 ? -12.268 7.386 -5.815 1.00 95.31 210 GLN A O 1
ATOM 1635 N N . LEU A 1 211 ? -13.373 7.223 -3.869 1.00 91.44 211 LEU A N 1
ATOM 1636 C CA . LEU A 1 211 ? -12.347 7.896 -3.069 1.00 91.44 211 LEU A CA 1
ATOM 1637 C C . LEU A 1 211 ? -10.987 7.176 -3.121 1.00 91.44 211 LEU A C 1
ATOM 1639 O O . LEU A 1 211 ? -9.948 7.835 -3.250 1.00 91.44 211 LEU A O 1
ATOM 1643 N N . ILE A 1 212 ? -10.969 5.838 -3.079 1.00 93.00 212 ILE A N 1
ATOM 1644 C CA . ILE A 1 212 ? -9.741 5.033 -3.211 1.00 93.00 212 ILE A CA 1
ATOM 1645 C C . ILE A 1 212 ? -9.098 5.244 -4.585 1.00 93.00 212 ILE A C 1
ATOM 1647 O O . ILE A 1 212 ? -7.887 5.482 -4.674 1.00 93.00 212 ILE A O 1
ATOM 1651 N N . ARG A 1 213 ? -9.887 5.179 -5.664 1.00 93.31 213 ARG A N 1
ATOM 1652 C CA . ARG A 1 213 ? -9.384 5.361 -7.036 1.00 93.31 213 ARG A CA 1
ATOM 1653 C C . ARG A 1 213 ? -8.864 6.768 -7.270 1.00 93.31 213 ARG A C 1
ATOM 1655 O O . ARG A 1 213 ? -7.811 6.935 -7.889 1.00 93.31 213 ARG A O 1
ATOM 1662 N N . GLU A 1 214 ? -9.563 7.776 -6.763 1.00 90.88 214 GLU A N 1
ATOM 1663 C CA . GLU A 1 214 ? -9.131 9.166 -6.853 1.00 90.88 214 GLU A CA 1
ATOM 1664 C C . GLU A 1 214 ? -7.844 9.418 -6.066 1.00 90.88 214 GLU A C 1
ATOM 1666 O O . GLU A 1 214 ? -6.959 10.116 -6.565 1.00 90.88 214 GLU A O 1
ATOM 1671 N N . SER A 1 215 ? -7.707 8.826 -4.875 1.00 90.19 215 SER A N 1
ATOM 1672 C CA . SER A 1 215 ? -6.474 8.897 -4.084 1.00 90.19 215 SER A CA 1
ATOM 1673 C C . SER A 1 215 ? -5.299 8.263 -4.841 1.00 90.19 215 SER A C 1
ATOM 1675 O O . SER A 1 215 ? -4.261 8.901 -5.013 1.00 90.19 215 SER A O 1
ATOM 1677 N N . CYS A 1 216 ? -5.481 7.064 -5.410 1.00 88.88 216 CYS A N 1
ATOM 1678 C CA . CYS A 1 216 ? -4.443 6.390 -6.201 1.00 88.88 216 CYS A CA 1
ATOM 1679 C C . CYS A 1 216 ? -4.078 7.165 -7.476 1.00 88.88 216 CYS A C 1
ATOM 1681 O O . CYS A 1 216 ? -2.902 7.319 -7.797 1.00 88.88 216 CYS A O 1
ATOM 1683 N N . THR A 1 217 ? -5.074 7.681 -8.197 1.00 88.19 217 THR A N 1
ATOM 1684 C CA . THR A 1 217 ? -4.857 8.483 -9.413 1.00 88.19 217 THR A CA 1
ATOM 1685 C C . THR A 1 217 ? -4.109 9.768 -9.092 1.00 88.19 217 THR A C 1
ATOM 1687 O O . THR A 1 217 ? -3.230 10.192 -9.837 1.00 88.19 217 THR A O 1
ATOM 1690 N N . GLY A 1 218 ? -4.441 10.387 -7.968 1.00 84.44 218 GLY A N 1
ATOM 1691 C CA . GLY A 1 218 ? -3.750 11.560 -7.484 1.00 84.44 218 GLY A CA 1
ATOM 1692 C C . GLY A 1 218 ? -2.300 11.292 -7.090 1.00 84.44 218 GLY A C 1
ATOM 1693 O O . GLY A 1 218 ? -1.415 12.012 -7.535 1.00 84.44 218 GLY A O 1
ATOM 1694 N N . LEU A 1 219 ? -2.020 10.183 -6.400 1.00 83.69 219 LEU A N 1
ATOM 1695 C CA . LEU A 1 219 ? -0.643 9.743 -6.135 1.00 83.69 219 LEU A CA 1
ATOM 1696 C C . LEU A 1 219 ? 0.165 9.528 -7.423 1.00 83.69 219 LEU A C 1
ATOM 1698 O O . LEU A 1 219 ? 1.343 9.872 -7.462 1.00 83.69 219 LEU A O 1
ATOM 1702 N N . ILE A 1 220 ? -0.459 9.010 -8.487 1.00 83.94 220 ILE A N 1
ATOM 1703 C CA . ILE A 1 220 ? 0.183 8.885 -9.806 1.00 83.94 220 ILE A CA 1
ATOM 1704 C C . ILE A 1 220 ? 0.478 10.261 -10.409 1.00 83.94 220 ILE A C 1
ATOM 1706 O O . ILE A 1 220 ? 1.516 10.434 -11.035 1.00 83.94 220 ILE A O 1
ATOM 1710 N N . LYS A 1 221 ? -0.414 11.241 -10.244 1.00 80.88 221 LYS A N 1
ATOM 1711 C CA . LYS A 1 221 ? -0.185 12.605 -10.745 1.00 80.88 221 LYS A CA 1
ATOM 1712 C C . LYS A 1 221 ? 0.937 13.320 -9.993 1.00 80.88 221 LYS A C 1
ATOM 1714 O O . LYS A 1 221 ? 1.652 14.099 -10.607 1.00 80.88 221 LYS A O 1
ATOM 1719 N N . LEU A 1 222 ? 1.064 13.066 -8.692 1.00 75.31 222 LEU A N 1
ATOM 1720 C CA . LEU A 1 222 ? 2.038 13.738 -7.832 1.00 75.31 222 LEU A CA 1
ATOM 1721 C C . LEU A 1 222 ? 3.424 13.090 -7.852 1.00 75.31 222 LEU A C 1
ATOM 1723 O O . LEU A 1 222 ? 4.419 13.798 -7.763 1.00 75.31 222 LEU A O 1
ATOM 1727 N N . TYR A 1 223 ? 3.481 11.759 -7.940 1.00 76.62 223 TYR A N 1
ATOM 1728 C CA . TYR A 1 223 ? 4.704 10.962 -7.761 1.00 76.62 223 TYR A CA 1
ATOM 1729 C C . TYR A 1 223 ? 4.960 9.940 -8.878 1.00 76.62 223 TYR A C 1
ATOM 1731 O O . TYR A 1 223 ? 5.869 9.098 -8.777 1.00 76.62 223 TYR A O 1
ATOM 1739 N N . GLY A 1 224 ? 4.119 9.961 -9.912 1.00 75.31 224 GLY A N 1
ATOM 1740 C CA . GLY A 1 224 ? 4.268 9.140 -11.103 1.00 75.31 224 GLY A CA 1
ATOM 1741 C C . GLY A 1 224 ? 3.850 7.693 -10.877 1.00 75.31 224 GLY A C 1
ATOM 1742 O O . GLY A 1 224 ? 3.632 7.228 -9.760 1.00 75.31 224 GLY A O 1
ATOM 1743 N N . LEU A 1 225 ? 3.797 6.906 -11.955 1.00 76.44 225 LEU A N 1
ATOM 1744 C CA . LEU A 1 225 ? 3.365 5.500 -11.884 1.00 76.44 225 LEU A CA 1
ATOM 1745 C C . LEU A 1 225 ? 4.248 4.638 -10.965 1.00 76.44 225 LEU A C 1
ATOM 1747 O O . LEU A 1 225 ? 3.821 3.596 -10.477 1.00 76.44 225 LEU A O 1
ATOM 1751 N N . SER A 1 226 ? 5.487 5.061 -10.722 1.00 72.56 226 SER A N 1
ATOM 1752 C CA . SER A 1 226 ? 6.456 4.301 -9.932 1.00 72.56 226 SER A CA 1
ATOM 1753 C C . SER A 1 226 ? 6.172 4.273 -8.427 1.00 72.56 226 SER A C 1
ATOM 1755 O O . SER A 1 226 ? 6.750 3.441 -7.723 1.00 72.56 226 SER A O 1
ATOM 1757 N N . CYS A 1 227 ? 5.323 5.175 -7.924 1.00 78.25 227 CYS A N 1
ATOM 1758 C CA . CYS A 1 227 ? 4.921 5.195 -6.517 1.00 78.25 227 CYS A CA 1
ATOM 1759 C C . CYS A 1 227 ? 3.913 4.076 -6.194 1.00 78.25 227 CYS A C 1
ATOM 1761 O O . CYS A 1 227 ? 3.836 3.606 -5.053 1.00 78.25 227 CYS A O 1
ATOM 1763 N N . ILE A 1 228 ? 3.189 3.593 -7.212 1.00 83.94 228 ILE A N 1
ATOM 1764 C CA . ILE A 1 228 ? 2.152 2.577 -7.076 1.00 83.94 228 ILE A CA 1
ATOM 1765 C C . ILE A 1 228 ? 2.782 1.209 -6.826 1.00 83.94 228 ILE A C 1
ATOM 1767 O O . ILE A 1 228 ? 3.367 0.562 -7.691 1.00 83.94 228 ILE A O 1
ATOM 1771 N N . LYS A 1 229 ? 2.629 0.761 -5.584 1.00 84.88 229 LYS A N 1
ATOM 1772 C CA . LYS A 1 229 ? 2.951 -0.599 -5.130 1.00 84.88 229 LYS A CA 1
ATOM 1773 C C . LYS A 1 229 ? 1.751 -1.541 -5.293 1.00 84.88 229 LYS A C 1
ATOM 1775 O O . LYS A 1 229 ? 0.623 -1.051 -5.251 1.00 84.88 229 LYS A O 1
ATOM 1780 N N . PRO A 1 230 ? 1.962 -2.874 -5.328 1.00 87.75 230 PRO A N 1
ATOM 1781 C CA . PRO A 1 230 ? 0.877 -3.861 -5.352 1.00 87.75 230 PRO A CA 1
ATOM 1782 C C . PRO A 1 230 ? -0.200 -3.637 -4.283 1.00 87.75 230 PRO A C 1
ATOM 1784 O O . PRO A 1 230 ? -1.375 -3.814 -4.567 1.00 87.75 230 PRO A O 1
ATOM 1787 N N . ASN A 1 231 ? 0.172 -3.153 -3.093 1.00 86.56 231 ASN A N 1
ATOM 1788 C CA . ASN A 1 231 ? -0.795 -2.832 -2.040 1.00 86.56 231 ASN A CA 1
ATOM 1789 C C . ASN A 1 231 ? -1.833 -1.788 -2.469 1.00 86.56 231 ASN A C 1
ATOM 1791 O O . ASN A 1 231 ? -2.990 -1.949 -2.122 1.00 86.56 231 ASN A O 1
ATOM 1795 N N . HIS A 1 232 ? -1.466 -0.778 -3.265 1.00 88.81 232 HIS A N 1
ATOM 1796 C CA . HIS A 1 232 ? -2.437 0.196 -3.780 1.00 88.81 232 HIS A CA 1
ATOM 1797 C C . HIS A 1 232 ? -3.425 -0.465 -4.742 1.00 88.81 232 HIS A C 1
ATOM 1799 O O . HIS A 1 232 ? -4.606 -0.147 -4.720 1.00 88.81 232 HIS A O 1
ATOM 1805 N N . HIS A 1 233 ? -2.957 -1.422 -5.553 1.00 88.38 233 HIS A N 1
ATOM 1806 C CA . HIS A 1 233 ? -3.844 -2.227 -6.388 1.00 88.38 233 HIS A CA 1
ATOM 1807 C C . HIS A 1 233 ? -4.777 -3.089 -5.530 1.00 88.38 233 HIS A C 1
ATOM 1809 O O . HIS A 1 233 ? -5.981 -3.092 -5.764 1.00 88.38 233 HIS A O 1
ATOM 1815 N N . TYR A 1 234 ? -4.258 -3.760 -4.498 1.00 89.81 234 TYR A N 1
ATOM 1816 C CA . TYR A 1 234 ? -5.093 -4.533 -3.576 1.00 89.81 234 TYR A CA 1
ATOM 1817 C C . TYR A 1 234 ? -6.147 -3.677 -2.874 1.00 89.81 234 TYR A C 1
ATOM 1819 O O . TYR A 1 234 ? -7.282 -4.125 -2.749 1.00 89.81 234 TYR A O 1
ATOM 1827 N N . THR A 1 235 ? -5.829 -2.428 -2.523 1.00 90.25 235 THR A N 1
ATOM 1828 C CA . THR A 1 235 ? -6.809 -1.493 -1.955 1.00 90.25 235 THR A CA 1
ATOM 1829 C C . THR A 1 235 ? -8.002 -1.259 -2.886 1.00 90.25 235 THR A C 1
ATOM 1831 O O . THR A 1 235 ? -9.114 -1.084 -2.401 1.00 90.25 235 THR A O 1
ATOM 1834 N N . THR A 1 236 ? -7.819 -1.316 -4.212 1.00 90.94 236 THR A N 1
ATOM 1835 C CA . THR A 1 236 ? -8.936 -1.162 -5.169 1.00 90.94 236 THR A CA 1
ATOM 1836 C C . THR A 1 236 ? -9.908 -2.342 -5.191 1.00 90.94 236 THR A C 1
ATOM 1838 O O . THR A 1 236 ? -10.998 -2.208 -5.731 1.00 90.94 236 THR A O 1
ATOM 1841 N N . HIS A 1 237 ? -9.538 -3.484 -4.601 1.00 92.50 237 HIS A N 1
ATOM 1842 C CA . HIS A 1 237 ? -10.424 -4.644 -4.441 1.00 92.50 237 HIS A CA 1
ATOM 1843 C C . HIS A 1 237 ? -11.107 -4.683 -3.071 1.00 92.50 237 HIS A C 1
ATOM 1845 O O . HIS A 1 237 ? -12.008 -5.492 -2.858 1.00 92.50 237 HIS A O 1
ATOM 1851 N N . THR A 1 238 ? -10.713 -3.813 -2.135 1.00 92.19 238 THR A N 1
ATOM 1852 C CA . THR A 1 238 ? -11.257 -3.796 -0.768 1.00 92.19 238 THR A CA 1
ATOM 1853 C C . THR A 1 238 ? -12.772 -3.622 -0.753 1.00 92.19 238 THR A C 1
ATOM 1855 O O . THR A 1 238 ? -13.457 -4.295 0.007 1.00 92.19 238 THR A O 1
ATOM 1858 N N . THR A 1 239 ? -13.311 -2.772 -1.621 1.00 93.31 239 THR A N 1
ATOM 1859 C CA . THR A 1 239 ? -14.754 -2.512 -1.759 1.00 93.31 239 THR A CA 1
ATOM 1860 C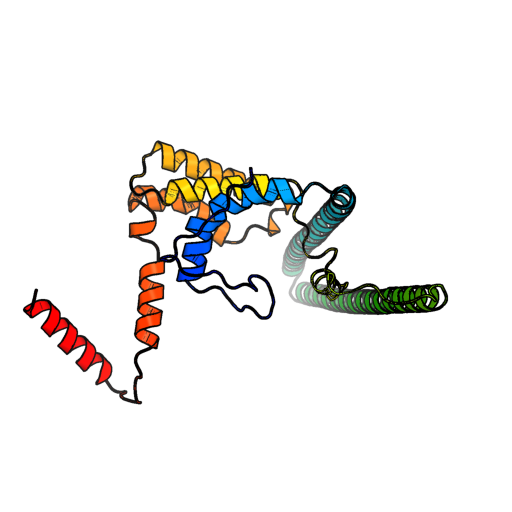 C . THR A 1 239 ? -15.514 -3.745 -2.236 1.00 93.31 239 THR A C 1
ATOM 1862 O O . THR A 1 239 ? -16.585 -4.045 -1.719 1.00 93.31 239 THR A O 1
ATOM 1865 N N . THR A 1 240 ? -14.916 -4.536 -3.133 1.00 93.81 240 THR A N 1
ATOM 1866 C CA . THR A 1 240 ? -15.468 -5.833 -3.559 1.00 93.81 240 THR A CA 1
ATOM 1867 C C . THR A 1 240 ? -15.499 -6.834 -2.405 1.00 93.81 240 THR A C 1
ATOM 1869 O O . THR A 1 240 ? -16.473 -7.567 -2.247 1.00 93.81 240 THR A O 1
ATOM 1872 N N . PHE A 1 241 ? -14.458 -6.866 -1.569 1.00 93.19 241 PHE A N 1
ATOM 1873 C CA . PHE A 1 241 ? -14.459 -7.719 -0.379 1.00 93.19 241 PHE A CA 1
ATOM 1874 C C . PHE A 1 241 ? -15.516 -7.277 0.629 1.00 93.19 241 PHE A C 1
ATOM 1876 O O . PHE A 1 241 ? -16.247 -8.122 1.131 1.00 93.19 241 PHE A O 1
ATOM 1883 N N . VAL A 1 242 ? -15.654 -5.973 0.868 1.00 93.50 242 VAL A N 1
ATOM 1884 C CA . VAL A 1 242 ? -16.663 -5.449 1.795 1.00 93.50 242 VAL A CA 1
ATOM 1885 C C . VAL A 1 242 ? -18.089 -5.720 1.304 1.00 93.50 242 VAL A C 1
ATOM 1887 O O . VAL A 1 242 ? -18.943 -6.114 2.089 1.00 93.50 242 VAL A O 1
ATOM 1890 N N . HIS A 1 243 ? -18.336 -5.613 -0.002 1.00 92.94 243 HIS A N 1
ATOM 1891 C CA . HIS A 1 243 ? -19.619 -5.993 -0.598 1.00 92.94 243 HIS A CA 1
ATOM 1892 C C . HIS A 1 243 ? -19.950 -7.484 -0.391 1.00 92.94 243 HIS A C 1
ATOM 1894 O O . HIS A 1 243 ? -21.097 -7.840 -0.139 1.00 92.94 243 HIS A O 1
ATOM 1900 N N . ASN A 1 244 ? -18.954 -8.371 -0.480 1.00 93.06 244 ASN A N 1
ATOM 1901 C CA . ASN A 1 244 ? -19.181 -9.820 -0.422 1.00 93.06 244 ASN A CA 1
ATOM 1902 C C . ASN A 1 244 ? -19.169 -10.404 0.999 1.00 93.06 244 ASN A C 1
ATOM 1904 O O . ASN A 1 244 ? -19.849 -11.396 1.250 1.00 93.06 244 ASN A O 1
ATOM 1908 N N . PHE A 1 245 ? -18.369 -9.838 1.904 1.00 91.25 245 PHE A N 1
ATOM 1909 C CA . PHE A 1 245 ? -18.125 -10.386 3.243 1.00 91.25 245 PHE A CA 1
ATOM 1910 C C . PHE A 1 245 ? -18.699 -9.526 4.373 1.00 91.25 245 PHE A C 1
ATOM 1912 O O . PHE A 1 245 ? -18.679 -9.964 5.520 1.00 91.25 245 PHE A O 1
ATOM 1919 N N . GLY A 1 246 ? -19.228 -8.340 4.063 1.00 88.81 246 GLY A N 1
ATOM 1920 C CA . GLY A 1 246 ? -19.710 -7.381 5.051 1.00 88.81 246 GLY A CA 1
ATOM 1921 C C . GLY A 1 246 ? -18.638 -6.363 5.461 1.00 88.81 246 GLY A C 1
ATOM 1922 O O . GLY A 1 246 ? -17.607 -6.239 4.805 1.00 88.81 246 GLY A O 1
ATOM 1923 N N . PRO A 1 247 ? -18.873 -5.575 6.517 1.00 86.94 247 PRO A N 1
ATOM 1924 C CA . PRO A 1 247 ? -17.931 -4.567 7.003 1.00 86.94 247 PRO A CA 1
ATOM 1925 C C . PRO A 1 247 ? -16.501 -5.074 7.277 1.00 86.94 247 PRO A C 1
ATOM 1927 O O . PRO A 1 247 ? -16.292 -6.210 7.694 1.00 86.94 247 PRO A O 1
ATOM 1930 N N . LEU A 1 248 ? -15.489 -4.197 7.149 1.00 87.81 248 LEU A N 1
ATOM 1931 C CA . LEU A 1 248 ? -14.070 -4.574 7.321 1.00 87.81 248 LEU A CA 1
ATOM 1932 C C . LEU A 1 248 ? -13.754 -5.284 8.646 1.00 87.81 248 LEU A C 1
ATOM 1934 O O . LEU A 1 248 ? -12.874 -6.143 8.687 1.00 87.81 248 LEU A O 1
ATOM 1938 N N . HIS A 1 249 ? -14.429 -4.911 9.733 1.00 85.25 249 HIS A N 1
ATOM 1939 C CA . HIS A 1 249 ? -14.140 -5.448 11.061 1.00 85.25 249 HIS A CA 1
ATOM 1940 C C . HIS A 1 249 ? -14.516 -6.926 11.224 1.00 85.25 249 HIS A C 1
ATOM 1942 O O . HIS A 1 249 ? -13.991 -7.578 12.129 1.00 85.25 249 HIS A O 1
ATOM 1948 N N . ASP A 1 250 ? -15.348 -7.459 10.329 1.00 84.81 250 ASP A N 1
ATOM 1949 C CA . ASP A 1 250 ? -15.773 -8.857 10.359 1.00 84.81 250 ASP A CA 1
ATOM 1950 C C . ASP A 1 250 ? -14.721 -9.801 9.761 1.00 84.81 250 ASP A C 1
ATOM 1952 O O . ASP A 1 250 ? -14.663 -10.974 10.126 1.00 84.81 250 ASP A O 1
ATOM 1956 N N . PHE A 1 251 ? -13.846 -9.300 8.879 1.00 87.56 251 PHE A N 1
ATOM 1957 C CA . PHE A 1 251 ? -12.873 -10.136 8.161 1.00 87.56 251 PHE A CA 1
ATOM 1958 C C . PHE A 1 251 ? -11.429 -9.609 8.163 1.00 87.56 251 PHE A C 1
ATOM 1960 O O . PHE A 1 251 ? -10.543 -10.221 7.562 1.00 87.56 251 PHE A O 1
ATOM 1967 N N . TRP A 1 252 ? -11.141 -8.496 8.841 1.00 88.50 252 TRP A N 1
ATOM 1968 C CA . TRP A 1 252 ? -9.770 -7.999 8.979 1.00 88.50 252 TRP A CA 1
ATOM 1969 C C . TRP A 1 252 ? -8.872 -8.919 9.824 1.00 88.50 252 TRP A C 1
ATOM 1971 O O . TRP A 1 252 ? -9.311 -9.688 10.681 1.00 88.50 252 TRP A O 1
ATOM 1981 N N . THR A 1 253 ? -7.559 -8.812 9.630 1.00 87.75 253 THR A N 1
ATOM 1982 C CA . THR A 1 253 ? -6.599 -9.726 10.264 1.00 87.75 253 THR A CA 1
ATOM 1983 C C . THR A 1 253 ? -6.123 -9.295 11.651 1.00 87.75 253 THR A C 1
ATOM 1985 O O . THR A 1 253 ? -5.418 -10.055 12.313 1.00 87.75 253 THR A O 1
ATOM 1988 N N . PHE A 1 254 ? -6.530 -8.116 12.137 1.00 84.25 254 PHE A N 1
ATOM 1989 C CA . PHE A 1 254 ? -6.075 -7.578 13.425 1.00 84.25 254 PHE A CA 1
ATOM 1990 C C . PHE A 1 254 ? -6.370 -8.515 14.601 1.00 84.25 254 PHE A C 1
ATOM 1992 O O . PHE A 1 254 ? -5.525 -8.678 15.483 1.00 84.25 254 PHE A O 1
ATOM 1999 N N . LEU A 1 255 ? -7.530 -9.180 14.593 1.00 81.75 255 LEU A N 1
ATOM 2000 C CA . LEU A 1 255 ? -7.873 -10.166 15.615 1.00 81.75 255 LEU A CA 1
ATOM 2001 C C . LEU A 1 255 ? -6.880 -11.335 15.619 1.00 81.75 255 LEU A C 1
ATOM 2003 O O . LEU A 1 255 ? -6.351 -11.682 16.675 1.00 81.75 255 LEU A O 1
ATOM 2007 N N . PHE A 1 256 ? -6.593 -11.907 14.448 1.00 81.44 256 PHE A N 1
ATOM 2008 C CA . PHE A 1 256 ? -5.666 -13.031 14.311 1.00 81.44 256 PHE A CA 1
ATOM 2009 C C . PHE A 1 256 ? -4.234 -12.639 14.679 1.00 81.44 256 PHE A C 1
ATOM 2011 O O . PHE A 1 256 ? -3.558 -13.392 15.371 1.00 81.44 256 PHE A O 1
ATOM 2018 N N . GLU A 1 257 ? -3.779 -11.442 14.308 1.00 84.88 257 GLU A N 1
ATOM 2019 C CA . GLU A 1 257 ? -2.457 -10.936 14.700 1.00 84.88 257 GLU A CA 1
ATOM 2020 C C . GLU A 1 257 ? -2.327 -10.754 16.216 1.00 84.88 257 GLU A C 1
ATOM 2022 O O . GLU A 1 257 ? -1.314 -11.124 16.821 1.00 84.88 257 GLU A O 1
ATOM 2027 N N . ARG A 1 258 ? -3.378 -10.241 16.865 1.00 80.31 258 ARG A N 1
ATOM 2028 C CA . ARG A 1 258 ? -3.420 -10.137 18.325 1.00 80.31 258 ARG A CA 1
ATOM 2029 C C . ARG A 1 258 ? -3.383 -11.517 18.979 1.00 80.31 258 ARG A C 1
ATOM 2031 O O . ARG A 1 258 ? -2.621 -11.716 19.924 1.00 80.31 258 ARG A O 1
ATOM 2038 N N . LEU A 1 259 ? -4.144 -12.479 18.459 1.00 81.12 259 LEU A N 1
ATOM 2039 C CA . LEU A 1 259 ? -4.120 -13.863 18.938 1.00 81.12 259 LEU A CA 1
ATOM 2040 C C . LEU A 1 259 ? -2.746 -14.513 18.725 1.00 81.12 259 LEU A C 1
ATOM 2042 O O . LEU A 1 259 ? -2.227 -15.134 19.645 1.00 81.12 259 LEU A O 1
ATOM 2046 N N . ASN A 1 260 ? -2.094 -14.287 17.583 1.00 82.94 260 ASN A N 1
ATOM 2047 C CA . ASN A 1 260 ? -0.732 -14.758 17.320 1.00 82.94 260 ASN A CA 1
ATOM 2048 C C . ASN A 1 260 ? 0.270 -14.199 18.333 1.00 82.94 260 ASN A C 1
ATOM 2050 O O . ASN A 1 260 ? 1.177 -14.906 18.774 1.00 82.94 260 ASN A O 1
ATOM 2054 N N . LYS A 1 261 ? 0.120 -12.930 18.724 1.00 80.44 261 LYS A N 1
ATOM 2055 C CA . LYS A 1 261 ? 0.945 -12.326 19.774 1.00 80.44 261 LYS A CA 1
ATOM 2056 C C . LYS A 1 261 ? 0.704 -12.997 21.126 1.00 80.44 261 LYS A C 1
ATOM 2058 O O . LYS A 1 261 ? 1.677 -13.296 21.808 1.00 80.44 261 LYS A O 1
ATOM 2063 N N . VAL A 1 262 ? -0.552 -13.265 21.488 1.00 80.69 262 VAL A N 1
ATOM 2064 C CA . VAL A 1 262 ? -0.894 -14.009 22.714 1.00 80.69 262 VAL A CA 1
ATOM 2065 C C . VAL A 1 262 ? -0.287 -15.412 22.679 1.00 80.69 262 VAL A C 1
ATOM 2067 O O . VAL A 1 262 ? 0.367 -15.810 23.638 1.00 80.69 262 VAL A O 1
ATOM 2070 N N . LEU A 1 263 ? -0.399 -16.118 21.551 1.00 79.38 263 LEU A N 1
ATOM 2071 C CA . LEU A 1 263 ? 0.186 -17.447 21.369 1.00 79.38 263 LEU A CA 1
ATOM 2072 C C . LEU A 1 263 ? 1.710 -17.441 21.561 1.00 79.38 263 LEU A C 1
ATOM 2074 O O . LEU A 1 263 ? 2.261 -18.322 22.213 1.00 79.38 263 LEU A O 1
ATOM 2078 N N . LYS A 1 264 ? 2.397 -16.409 21.062 1.00 78.44 264 LYS A N 1
ATOM 2079 C CA . LYS A 1 264 ? 3.849 -16.241 21.236 1.00 78.44 264 LYS A CA 1
ATOM 2080 C C . LYS A 1 264 ? 4.277 -15.915 22.671 1.00 78.44 264 LYS A C 1
ATOM 2082 O O . LYS A 1 264 ? 5.462 -16.033 22.971 1.00 78.44 264 LYS A O 1
ATOM 2087 N N . LEU A 1 265 ? 3.365 -15.479 23.545 1.00 79.12 265 LEU A N 1
ATOM 2088 C CA . LEU A 1 265 ? 3.679 -15.191 24.950 1.00 79.12 265 LEU A CA 1
ATOM 2089 C C . LEU A 1 265 ? 3.705 -16.451 25.821 1.00 79.12 265 LEU A C 1
ATOM 2091 O O . LEU A 1 265 ? 4.290 -16.416 26.906 1.00 79.12 265 LEU A O 1
ATOM 2095 N N . PHE A 1 266 ? 3.110 -17.559 25.370 1.00 75.62 266 PHE A N 1
ATOM 2096 C CA . PHE A 1 266 ? 3.214 -18.817 26.097 1.00 75.62 266 PHE A CA 1
ATOM 2097 C C . PHE A 1 266 ? 4.662 -19.303 26.071 1.00 75.62 266 PHE A C 1
ATOM 2099 O O . PHE A 1 266 ? 5.252 -19.541 25.016 1.00 75.62 266 PHE A O 1
ATOM 2106 N N . LYS A 1 267 ? 5.249 -19.458 27.261 1.00 69.81 267 LYS A N 1
ATOM 2107 C CA . LYS A 1 267 ? 6.557 -20.091 27.399 1.00 69.81 267 LYS A CA 1
ATOM 2108 C C . LYS A 1 267 ? 6.417 -21.553 27.008 1.00 69.81 267 LYS A C 1
ATOM 2110 O O . LYS A 1 267 ? 5.809 -22.329 27.735 1.00 69.81 267 LYS A O 1
ATOM 2115 N N . THR A 1 268 ? 7.026 -21.934 25.893 1.00 68.19 268 THR A N 1
ATOM 2116 C CA . THR A 1 268 ? 7.003 -23.323 25.433 1.00 68.19 268 THR A CA 1
ATOM 2117 C C . THR A 1 268 ? 7.927 -24.238 26.234 1.00 68.19 268 THR A C 1
ATOM 2119 O O . THR A 1 268 ? 7.930 -25.425 25.959 1.00 68.19 268 THR A O 1
ATOM 2122 N N . ASN A 1 269 ? 8.694 -23.725 27.216 1.00 66.38 269 ASN A N 1
ATOM 2123 C CA . ASN A 1 269 ? 9.543 -24.463 28.177 1.00 66.38 269 ASN A CA 1
ATOM 2124 C C . ASN A 1 269 ? 10.309 -25.680 27.604 1.00 66.38 269 ASN A C 1
ATOM 2126 O O . ASN A 1 269 ? 10.631 -26.607 28.335 1.00 66.38 269 ASN A O 1
ATOM 2130 N N . ASN A 1 270 ? 10.633 -25.674 26.307 1.00 67.56 270 ASN A N 1
ATOM 2131 C CA . ASN A 1 270 ? 11.198 -26.809 25.570 1.00 67.56 270 ASN A CA 1
ATOM 2132 C C . ASN A 1 270 ? 10.315 -28.083 25.502 1.00 67.56 270 ASN A C 1
ATOM 2134 O O . ASN A 1 270 ? 10.811 -29.151 25.144 1.00 67.56 270 ASN A O 1
ATOM 2138 N N . HIS A 1 271 ? 9.016 -27.969 25.791 1.00 67.88 271 HIS A N 1
ATOM 2139 C CA . HIS A 1 271 ? 8.002 -29.009 25.599 1.00 67.88 271 HIS A CA 1
ATOM 2140 C C . HIS A 1 271 ? 7.690 -29.121 24.101 1.00 67.88 271 HIS A C 1
ATOM 2142 O O . HIS A 1 271 ? 6.751 -28.526 23.571 1.00 67.88 271 HIS A O 1
ATOM 2148 N N . SER A 1 272 ? 8.574 -29.822 23.402 1.00 67.00 272 SER A N 1
ATOM 2149 C CA . SER A 1 272 ? 8.453 -30.173 21.988 1.00 67.00 272 SER A CA 1
ATOM 2150 C C . SER A 1 272 ? 7.937 -31.609 21.852 1.00 67.00 272 SER A C 1
ATOM 2152 O O . SER A 1 272 ? 7.904 -32.352 22.826 1.00 67.00 272 SER A O 1
ATOM 2154 N N . GLY A 1 273 ? 7.519 -32.019 20.652 1.00 74.56 273 GLY A N 1
ATOM 2155 C CA . GLY A 1 273 ? 7.098 -33.406 20.407 1.00 74.56 273 GLY A CA 1
ATOM 2156 C C . GLY A 1 273 ? 5.619 -33.709 20.674 1.00 74.56 273 GLY A C 1
ATOM 2157 O O . GLY A 1 273 ? 5.288 -34.857 20.950 1.00 74.56 273 GLY A O 1
ATOM 2158 N N . GLY A 1 274 ? 4.724 -32.720 20.564 1.00 78.19 274 GLY A N 1
ATOM 2159 C CA . GLY A 1 274 ? 3.271 -32.937 20.637 1.00 78.19 274 GLY A CA 1
ATOM 2160 C C . GLY A 1 274 ? 2.631 -32.626 21.994 1.00 78.19 274 GLY A C 1
ATOM 2161 O O . GLY A 1 274 ? 1.405 -32.630 22.106 1.00 78.19 274 GLY A O 1
ATOM 2162 N N . GLU A 1 275 ? 3.422 -32.363 23.039 1.00 78.94 275 GLU A N 1
ATOM 2163 C CA . GLU A 1 275 ? 2.914 -32.088 24.395 1.00 78.94 275 GLU A CA 1
ATOM 2164 C C . GLU A 1 275 ? 2.122 -30.776 24.471 1.00 78.94 275 GLU A C 1
ATOM 2166 O O . GLU A 1 275 ? 1.083 -30.690 25.135 1.00 78.94 275 GLU A O 1
ATOM 2171 N N . LEU A 1 276 ? 2.596 -29.753 23.756 1.00 79.06 276 LEU A N 1
ATOM 2172 C CA . LEU A 1 276 ? 1.959 -28.444 23.706 1.00 79.06 276 LEU A CA 1
ATOM 2173 C C . LEU A 1 276 ? 0.622 -28.540 22.961 1.00 79.06 276 LEU A C 1
ATOM 2175 O O . LEU A 1 276 ? -0.405 -28.080 23.452 1.00 79.06 276 LEU A O 1
ATOM 2179 N N . GLU A 1 277 ? 0.628 -29.215 21.814 1.00 83.69 277 GLU A N 1
ATOM 2180 C CA . GLU A 1 277 ? -0.535 -29.487 20.974 1.00 83.69 277 GLU A CA 1
ATOM 2181 C C . GLU A 1 277 ? -1.593 -30.301 21.728 1.00 83.69 277 GLU A C 1
ATOM 2183 O O . GLU A 1 277 ? -2.777 -29.972 21.668 1.00 83.69 277 GLU A O 1
ATOM 2188 N N . THR A 1 278 ? -1.167 -31.309 22.498 1.00 82.56 278 THR A N 1
ATOM 2189 C CA . THR A 1 278 ? -2.059 -32.117 23.344 1.00 82.56 278 THR A CA 1
ATOM 2190 C C . THR A 1 278 ? -2.702 -31.267 24.437 1.00 82.56 278 THR A C 1
ATOM 2192 O O . THR A 1 278 ? -3.904 -31.367 24.662 1.00 82.56 278 THR A O 1
ATOM 2195 N N . THR A 1 279 ? -1.935 -30.379 25.077 1.00 82.38 279 THR A N 1
ATOM 2196 C CA . THR A 1 279 ? -2.459 -29.473 26.111 1.00 82.38 279 THR A CA 1
ATOM 2197 C C . THR A 1 279 ? -3.499 -28.512 25.530 1.00 82.38 279 THR A C 1
ATOM 2199 O O . THR A 1 279 ? -4.599 -28.404 26.067 1.00 82.38 279 THR A O 1
ATOM 2202 N N . PHE A 1 280 ? -3.198 -27.873 24.392 1.00 82.81 280 PHE A N 1
ATOM 2203 C CA . PHE A 1 280 ? -4.156 -27.011 23.690 1.00 82.81 280 PHE A CA 1
ATOM 2204 C C . PHE A 1 280 ? -5.429 -27.768 23.285 1.00 82.81 280 PHE A C 1
ATOM 2206 O O . PHE A 1 280 ? -6.528 -27.233 23.421 1.00 82.81 280 PHE A O 1
ATOM 2213 N N . PHE A 1 281 ? -5.296 -29.011 22.813 1.00 84.81 281 PHE A N 1
ATOM 2214 C CA . PHE A 1 281 ? -6.433 -29.834 22.405 1.00 84.81 281 PHE A CA 1
ATOM 2215 C C . PHE A 1 281 ? -7.311 -30.260 23.591 1.00 84.81 281 PHE A C 1
ATOM 2217 O O . PHE A 1 281 ? -8.537 -30.195 23.495 1.00 84.81 281 PHE A O 1
ATOM 2224 N N . CYS A 1 282 ? -6.706 -30.642 24.720 1.00 84.38 282 CYS A N 1
ATOM 2225 C CA . CYS A 1 282 ? -7.432 -30.962 25.951 1.00 84.38 282 CYS A CA 1
ATOM 2226 C C . CYS A 1 282 ? -8.214 -29.752 26.476 1.00 84.38 282 CYS A C 1
ATOM 2228 O O . CYS A 1 282 ? -9.399 -29.880 26.777 1.00 84.38 282 CYS A O 1
ATOM 2230 N N . GLU A 1 283 ? -7.589 -28.571 26.521 1.00 82.50 283 GLU A N 1
ATOM 2231 C CA . GLU A 1 283 ? -8.266 -27.342 26.951 1.00 82.50 283 GLU A CA 1
ATOM 2232 C C . GLU A 1 283 ? -9.408 -26.950 26.009 1.00 82.50 283 GLU A C 1
ATOM 2234 O O . GLU A 1 283 ? -10.500 -26.608 26.464 1.00 82.50 283 GLU A O 1
ATOM 2239 N N . PHE A 1 284 ? -9.211 -27.076 24.692 1.00 83.06 284 PHE A N 1
ATOM 2240 C CA . PHE A 1 284 ? -10.286 -26.865 23.721 1.00 83.06 284 PHE A CA 1
ATOM 2241 C C . PHE A 1 284 ? -11.479 -27.794 23.991 1.00 83.06 284 PHE A C 1
ATOM 2243 O O . PHE A 1 284 ? -12.625 -27.345 24.039 1.00 83.06 284 PHE A O 1
ATOM 2250 N N . HIS A 1 285 ? -11.216 -29.080 24.241 1.00 83.62 285 HIS A N 1
ATOM 2251 C CA . HIS A 1 285 ? -12.257 -30.048 24.578 1.00 83.62 285 HIS A CA 1
ATOM 2252 C C . HIS A 1 285 ? -12.991 -29.699 25.879 1.00 83.62 285 HIS A C 1
ATOM 2254 O O . HIS A 1 285 ? -14.217 -29.812 25.928 1.00 83.62 285 HIS A O 1
ATOM 2260 N N . HIS A 1 286 ? -12.272 -29.247 26.911 1.00 81.00 286 HIS A N 1
ATOM 2261 C CA . HIS A 1 286 ? -12.874 -28.805 28.171 1.00 81.00 286 HIS A CA 1
ATOM 2262 C C . HIS A 1 286 ? -13.776 -27.577 27.984 1.00 81.00 286 HIS A C 1
ATOM 2264 O O . HIS A 1 286 ? -14.873 -27.530 28.546 1.00 81.00 286 HIS A O 1
ATOM 2270 N N . MET A 1 287 ? -13.371 -26.607 27.159 1.00 77.50 287 MET A N 1
ATOM 2271 C CA . MET A 1 287 ? -14.196 -25.434 26.842 1.00 77.50 287 MET A CA 1
ATOM 2272 C C . MET A 1 287 ? -15.493 -25.815 26.116 1.00 77.50 287 MET A C 1
ATOM 2274 O O . MET A 1 287 ? -16.561 -25.310 26.457 1.00 77.50 287 MET A O 1
ATOM 2278 N N . CYS A 1 288 ? -15.426 -26.743 25.157 1.00 78.81 288 CYS A N 1
ATOM 2279 C CA . CYS A 1 288 ? -16.607 -27.216 24.428 1.00 78.81 288 CYS A CA 1
ATOM 2280 C C . CYS A 1 288 ? -17.582 -28.034 25.287 1.00 78.81 288 CYS A C 1
ATOM 2282 O O . CYS A 1 288 ? -18.748 -28.141 24.931 1.00 78.81 288 CYS A O 1
ATOM 2284 N N . GLN A 1 289 ? -17.118 -28.635 26.384 1.00 80.69 289 GLN A N 1
ATOM 2285 C CA . GLN A 1 289 ? -17.965 -29.398 27.310 1.00 80.69 289 GLN A CA 1
ATOM 2286 C C . GLN A 1 289 ? -18.591 -28.533 28.412 1.00 80.69 289 GLN A C 1
ATOM 2288 O O . GLN A 1 289 ? -19.512 -28.987 29.088 1.00 80.69 289 GLN A O 1
ATOM 2293 N N . SER A 1 290 ? -18.074 -27.319 28.623 1.00 69.88 290 SER A N 1
ATOM 2294 C CA . SER A 1 290 ? -18.503 -26.398 29.685 1.00 69.88 290 SER A CA 1
ATOM 2295 C C . SER A 1 290 ? -19.356 -25.220 29.191 1.00 69.88 290 SER A C 1
ATOM 2297 O O . SER A 1 290 ? -19.814 -24.433 30.019 1.00 69.88 290 SER A O 1
ATOM 2299 N N . SER A 1 291 ? -19.579 -25.110 27.874 1.00 48.72 291 SER A N 1
ATOM 2300 C CA . SER A 1 291 ? -20.497 -24.150 27.227 1.00 48.72 291 SER A CA 1
ATOM 2301 C C . SER A 1 291 ? -21.820 -24.812 26.861 1.00 48.72 291 SER A C 1
ATOM 2303 O O . SER A 1 291 ? -22.855 -24.116 26.940 1.00 48.72 291 SER A O 1
#

Radius of gyration: 28.43 Å; chains: 1; bounding box: 56×76×75 Å